Protein AF-A0AAW1MPQ8-F1 (afdb_monomer_lite)

Secondary structure (DSSP, 8-state):
--HHHHHHHHHHHHHHHHHTS-TT---S--HHHHHHHHHHHHHHHHHSPPTTTSS-HHHHHHSS----SGGGTT--HHHHTT--SHHHHHHHHHHHH-S----------------------------------------EE-TTT-PEEPTTS---TTS--HHHHHHHHHHHHHHHHHHHHHHHHHHHHHHHHHHT-HHHHHHHHHHHHT-

Structure (mmCIF, N/CA/C/O backbone):
data_AF-A0AAW1MPQ8-F1
#
_entry.id   AF-A0AAW1MPQ8-F1
#
loop_
_atom_site.group_PDB
_atom_site.id
_atom_site.type_symbol
_atom_site.label_atom_id
_atom_site.label_alt_id
_atom_site.label_comp_id
_atom_site.label_asym_id
_atom_s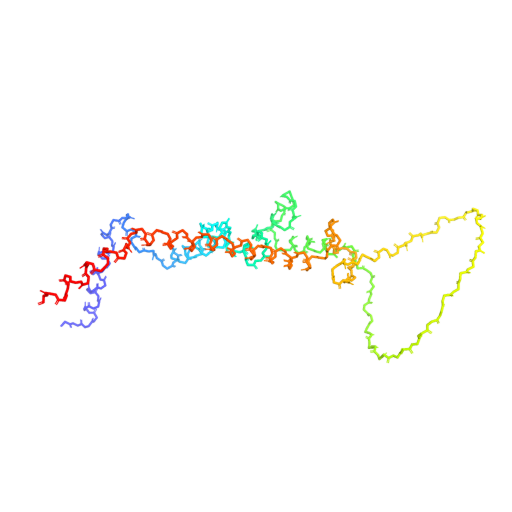ite.label_entity_id
_atom_site.label_seq_id
_atom_site.pdbx_PDB_ins_code
_atom_site.Cartn_x
_atom_site.Cartn_y
_atom_site.Cartn_z
_atom_site.occupancy
_atom_site.B_iso_or_equiv
_atom_site.auth_seq_id
_atom_site.auth_comp_id
_atom_site.auth_asym_id
_atom_site.auth_atom_id
_atom_site.pdbx_PDB_model_num
ATOM 1 N N . MET A 1 1 ? -26.132 -51.182 -10.550 1.00 62.31 1 MET A N 1
ATOM 2 C CA . MET A 1 1 ? -25.925 -49.994 -11.403 1.00 62.31 1 MET A CA 1
ATOM 3 C C . MET A 1 1 ? -24.441 -49.953 -11.699 1.00 62.31 1 MET A C 1
ATOM 5 O O . MET A 1 1 ? -23.676 -50.129 -10.758 1.00 62.31 1 MET A O 1
ATOM 9 N N . ASP A 1 2 ? -24.057 -49.862 -12.967 1.00 91.94 2 ASP A N 1
ATOM 10 C CA . ASP A 1 2 ? -22.650 -49.859 -13.376 1.00 91.94 2 ASP A CA 1
ATOM 11 C C . ASP A 1 2 ? -21.935 -48.584 -12.885 1.00 91.94 2 ASP A C 1
ATOM 13 O O . ASP A 1 2 ? -22.572 -47.540 -12.717 1.00 91.94 2 ASP A O 1
ATOM 17 N N . TYR A 1 3 ? -20.638 -48.677 -12.591 1.00 92.56 3 TYR A N 1
ATOM 18 C CA . TYR A 1 3 ? -19.861 -47.568 -12.030 1.00 92.56 3 TYR A CA 1
ATOM 19 C C . TYR A 1 3 ? -19.786 -46.392 -13.006 1.00 92.56 3 TYR A C 1
ATOM 21 O O . TYR A 1 3 ? -19.994 -45.243 -12.607 1.00 92.56 3 TYR A O 1
ATOM 29 N N . ASP A 1 4 ? -19.573 -46.682 -14.288 1.00 93.38 4 ASP A N 1
ATOM 30 C CA . ASP A 1 4 ? -19.500 -45.657 -15.326 1.00 93.38 4 ASP A CA 1
ATOM 31 C C . ASP A 1 4 ? -20.860 -44.985 -15.537 1.00 93.38 4 ASP A C 1
ATOM 33 O O . ASP A 1 4 ? -20.939 -43.762 -15.660 1.00 93.38 4 ASP A O 1
ATOM 37 N N . GLU A 1 5 ? -21.950 -45.749 -15.442 1.00 94.31 5 GLU A N 1
ATOM 38 C CA . GLU A 1 5 ? -23.314 -45.215 -15.476 1.00 94.31 5 GLU A CA 1
ATOM 39 C C . GLU A 1 5 ? -23.612 -44.305 -14.269 1.00 94.31 5 GLU A C 1
ATOM 41 O O . GLU A 1 5 ? -24.230 -43.249 -14.423 1.00 94.31 5 GLU A O 1
ATOM 46 N N . MET A 1 6 ? -23.142 -44.656 -13.065 1.00 93.31 6 MET A N 1
ATOM 47 C CA . MET A 1 6 ? -23.279 -43.795 -11.881 1.00 93.31 6 MET A CA 1
ATOM 48 C C . MET A 1 6 ? -22.474 -42.504 -12.015 1.00 93.31 6 MET A C 1
ATOM 50 O O . MET A 1 6 ? -22.980 -41.426 -11.694 1.00 93.31 6 MET A O 1
ATOM 54 N N . ARG A 1 7 ? -21.240 -42.593 -12.518 1.00 94.12 7 ARG A N 1
ATOM 55 C CA . ARG A 1 7 ? -20.375 -41.431 -12.734 1.00 94.12 7 ARG A CA 1
ATOM 56 C C . ARG A 1 7 ? -20.958 -40.500 -13.793 1.00 94.12 7 ARG A C 1
ATOM 58 O O . ARG A 1 7 ? -21.008 -39.295 -13.567 1.00 94.12 7 ARG A O 1
ATOM 65 N N . ARG A 1 8 ? -21.475 -41.056 -14.892 1.00 95.31 8 ARG A N 1
ATOM 66 C CA . ARG A 1 8 ? -22.149 -40.304 -15.956 1.00 95.31 8 ARG A CA 1
ATOM 67 C C . ARG A 1 8 ? -23.371 -39.560 -15.426 1.00 95.31 8 ARG A C 1
ATOM 69 O O . ARG A 1 8 ? -23.455 -38.348 -15.596 1.00 95.31 8 ARG A O 1
ATOM 76 N N . ARG A 1 9 ? -24.265 -40.247 -14.704 1.00 93.19 9 ARG A N 1
ATOM 77 C CA . ARG A 1 9 ? -25.456 -39.622 -14.097 1.00 93.19 9 ARG A CA 1
ATOM 78 C C . ARG A 1 9 ? -25.098 -38.532 -13.097 1.00 93.19 9 ARG A C 1
ATOM 80 O O . ARG A 1 9 ? -25.753 -37.493 -13.069 1.00 93.19 9 ARG A O 1
ATOM 87 N N . PHE A 1 10 ? -24.072 -38.757 -12.280 1.00 94.62 10 PHE A N 1
ATOM 88 C CA . PHE A 1 10 ? -23.579 -37.746 -11.351 1.00 94.62 10 PHE A CA 1
ATOM 89 C C . PHE A 1 10 ? -23.101 -36.497 -12.100 1.00 94.62 10 PHE A C 1
ATOM 91 O O . PHE A 1 10 ? -23.543 -35.394 -11.787 1.00 94.62 10 PHE A O 1
ATOM 98 N N . THR A 1 11 ? -22.257 -36.665 -13.121 1.00 94.25 11 THR A N 1
ATOM 99 C CA . THR A 1 11 ? -21.745 -35.550 -13.926 1.00 94.25 11 THR A CA 1
ATOM 100 C C . THR A 1 11 ? -22.864 -34.811 -14.658 1.00 94.25 11 THR A C 1
ATOM 102 O O . THR A 1 11 ? -22.897 -33.585 -14.614 1.00 94.25 11 THR A O 1
ATOM 105 N N . GLU A 1 12 ? -23.816 -35.525 -15.260 1.00 94.75 12 GLU A N 1
ATOM 106 C CA . GLU A 1 12 ? -24.986 -34.923 -15.916 1.00 94.75 12 GLU A CA 1
ATOM 107 C C . GLU A 1 12 ? -25.828 -34.107 -14.933 1.00 94.75 12 GLU A C 1
ATOM 109 O O . GLU A 1 12 ? -26.177 -32.964 -15.215 1.00 94.75 12 GLU A O 1
ATOM 114 N N . THR A 1 13 ? -26.089 -34.650 -13.742 1.00 93.12 13 THR A N 1
ATOM 115 C CA . THR A 1 13 ? -26.871 -33.955 -12.711 1.00 93.12 13 THR A CA 1
ATOM 116 C C . THR A 1 13 ? -26.157 -32.691 -12.227 1.00 93.12 13 THR A C 1
ATOM 118 O O . THR A 1 13 ? -26.786 -31.648 -12.067 1.00 93.12 13 THR A O 1
ATOM 121 N N . ILE A 1 14 ? -24.838 -32.756 -12.023 1.00 90.62 14 ILE A N 1
ATOM 122 C CA . ILE A 1 14 ? -24.031 -31.599 -11.618 1.00 90.62 14 ILE A CA 1
ATOM 123 C C . ILE A 1 14 ? -24.015 -30.526 -12.708 1.00 90.62 14 ILE A C 1
ATOM 125 O O . ILE A 1 14 ? -24.197 -29.353 -12.390 1.00 90.62 14 ILE A O 1
ATOM 129 N N . ASN A 1 15 ? -23.852 -30.906 -13.975 1.00 86.62 15 ASN A N 1
ATOM 130 C CA . ASN A 1 15 ? -23.835 -29.951 -15.082 1.00 86.62 15 ASN A CA 1
ATOM 131 C C . ASN A 1 15 ? -25.180 -29.235 -15.232 1.00 86.62 15 ASN A C 1
ATOM 133 O O . ASN A 1 15 ? -25.195 -28.013 -15.323 1.00 86.62 15 ASN A O 1
ATOM 137 N N . VAL A 1 16 ? -26.303 -29.953 -15.121 1.00 89.62 16 VAL A N 1
ATOM 138 C CA . VAL A 1 16 ? -27.640 -29.335 -15.121 1.00 89.62 16 VAL A CA 1
ATOM 139 C C . VAL A 1 16 ? -27.783 -28.331 -13.976 1.00 89.62 16 VAL A C 1
ATOM 141 O O . VAL A 1 16 ? -28.301 -27.236 -14.182 1.00 89.62 16 VAL A O 1
ATOM 144 N N . VAL A 1 17 ? -27.300 -28.663 -12.773 1.00 84.75 17 VAL A N 1
ATOM 145 C CA . VAL A 1 17 ? -27.319 -27.744 -11.620 1.00 84.75 17 VAL A CA 1
ATOM 146 C C . VAL A 1 17 ? -26.444 -26.512 -11.860 1.00 84.75 17 VAL A C 1
ATOM 148 O O . VAL A 1 17 ? -26.814 -25.430 -11.414 1.00 84.75 17 VAL A O 1
ATOM 151 N N . ILE A 1 18 ? -25.301 -26.653 -12.537 1.00 79.94 18 ILE A N 1
ATOM 152 C CA . ILE A 1 18 ? -24.417 -25.534 -12.894 1.00 79.94 18 ILE A CA 1
ATOM 153 C C . ILE A 1 18 ? -25.087 -24.635 -13.942 1.00 79.94 18 ILE A C 1
ATOM 155 O O . ILE A 1 18 ? -25.114 -23.423 -13.752 1.00 79.94 18 ILE A O 1
ATOM 159 N N . GLU A 1 19 ? -25.673 -25.213 -14.990 1.00 79.12 19 GLU A N 1
ATOM 160 C CA . GLU A 1 19 ? -26.344 -24.491 -16.083 1.00 79.12 19 GLU A CA 1
ATOM 161 C C . GLU A 1 19 ? -27.631 -23.785 -15.639 1.00 79.12 19 GLU A C 1
ATOM 163 O O . GLU A 1 19 ? -27.985 -22.740 -16.174 1.00 79.12 19 GLU A O 1
ATOM 168 N N . THR A 1 20 ? -28.331 -24.325 -14.637 1.00 81.00 20 THR A N 1
ATOM 169 C CA . THR A 1 20 ? -29.526 -23.686 -14.058 1.00 81.00 20 THR A CA 1
ATOM 170 C C . THR A 1 20 ? -29.207 -22.627 -13.002 1.00 81.00 20 THR A C 1
ATOM 172 O O . THR A 1 20 ? -30.127 -21.973 -12.496 1.00 81.00 20 THR A O 1
ATOM 175 N N . LYS A 1 21 ? -27.932 -22.412 -12.646 1.00 76.12 21 LYS A N 1
ATOM 176 C CA . LYS A 1 21 ? -27.576 -21.299 -11.759 1.00 76.12 21 LYS A CA 1
ATOM 177 C C . LYS A 1 21 ? -27.742 -19.976 -12.493 1.00 76.12 21 LYS A C 1
ATOM 179 O O . LYS A 1 21 ? -27.304 -19.816 -13.621 1.00 76.12 21 LYS A O 1
ATOM 184 N N . ARG A 1 22 ? -28.340 -19.005 -11.800 1.00 69.19 22 ARG A N 1
ATOM 185 C C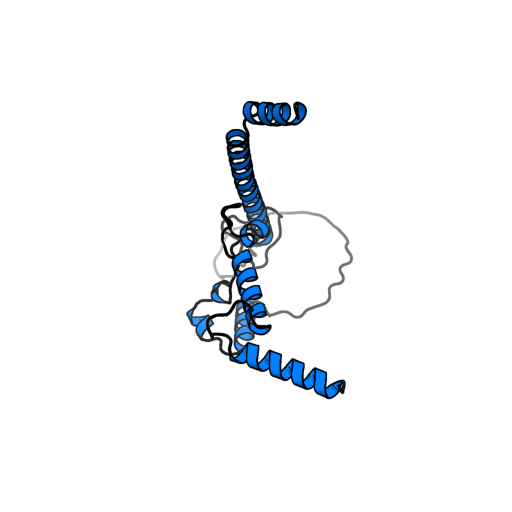A . ARG A 1 22 ? -28.406 -17.622 -12.271 1.00 69.19 22 ARG A CA 1
ATOM 186 C C . ARG A 1 22 ? -27.000 -17.042 -12.436 1.00 69.19 22 ARG A C 1
ATOM 188 O O . ARG A 1 22 ? -26.146 -17.255 -11.574 1.00 69.19 22 ARG A O 1
ATOM 195 N N . ASP A 1 23 ? -26.813 -16.242 -13.477 1.00 67.00 23 ASP A N 1
ATOM 196 C CA . ASP A 1 23 ? -25.549 -15.580 -13.835 1.00 67.00 23 ASP A CA 1
ATOM 197 C C . ASP A 1 23 ? -25.020 -14.629 -12.737 1.00 67.00 23 ASP A C 1
ATOM 199 O O . ASP A 1 23 ? -23.840 -14.267 -12.702 1.00 67.00 23 ASP A O 1
ATOM 203 N N . ASP A 1 24 ? -25.900 -14.209 -11.824 1.00 68.12 24 ASP A N 1
ATOM 204 C CA . ASP A 1 24 ? -25.598 -13.370 -10.664 1.00 68.12 24 ASP A CA 1
ATOM 205 C C . ASP A 1 24 ? -25.194 -14.172 -9.412 1.00 68.12 24 ASP A C 1
ATOM 207 O O . ASP A 1 24 ? -24.711 -13.591 -8.438 1.00 68.12 24 ASP A O 1
ATOM 211 N N . ASN A 1 25 ? -25.289 -15.506 -9.440 1.00 66.69 25 ASN A N 1
ATOM 212 C CA . ASN A 1 25 ? -24.847 -16.388 -8.362 1.00 66.69 25 ASN A CA 1
ATOM 213 C C . ASN A 1 25 ? -23.331 -16.645 -8.444 1.00 66.69 25 ASN A C 1
ATOM 215 O O . ASN A 1 25 ? -22.858 -17.779 -8.536 1.00 66.69 25 ASN A O 1
ATOM 219 N N . LYS A 1 26 ? -22.556 -15.556 -8.396 1.00 61.53 26 LYS A N 1
ATOM 220 C CA . LYS A 1 26 ? -21.084 -15.519 -8.433 1.00 61.53 26 LYS A CA 1
ATOM 221 C C . LYS A 1 26 ? -20.444 -15.876 -7.088 1.00 61.53 26 LYS A C 1
ATOM 223 O O . LYS A 1 26 ? -19.396 -15.339 -6.737 1.00 61.53 26 LYS A O 1
ATOM 228 N N . SER A 1 27 ? -21.068 -16.748 -6.290 1.00 62.75 27 SER A N 1
ATOM 229 C CA . SER A 1 27 ? -20.542 -17.080 -4.956 1.00 62.75 27 SER A CA 1
ATOM 230 C C . SER A 1 27 ? -19.186 -17.792 -5.011 1.00 62.75 27 SER A C 1
ATOM 232 O O . SER A 1 27 ? -18.512 -17.897 -3.990 1.00 62.75 27 SER A O 1
ATOM 234 N N . PHE A 1 28 ? -18.781 -18.275 -6.188 1.00 67.12 28 PHE A N 1
ATOM 235 C CA . PHE A 1 28 ? -17.492 -18.905 -6.421 1.00 67.12 28 PHE A CA 1
ATOM 236 C C . PHE A 1 28 ? -16.810 -18.249 -7.620 1.00 67.12 28 PHE A C 1
ATOM 238 O O . PHE A 1 28 ? -17.351 -18.242 -8.722 1.00 67.12 28 PHE A O 1
ATOM 245 N N . LEU A 1 29 ? -15.622 -17.699 -7.376 1.00 79.31 29 LEU A N 1
ATOM 246 C CA . LEU A 1 29 ? -14.702 -17.270 -8.423 1.00 79.31 29 LEU A CA 1
ATOM 247 C C . LEU A 1 29 ? -14.127 -18.524 -9.088 1.00 79.31 29 LEU A C 1
ATOM 249 O O . LEU A 1 29 ? -13.756 -19.473 -8.389 1.00 79.31 29 LEU A O 1
ATOM 253 N N . ASN A 1 30 ? -14.017 -18.537 -10.415 1.00 83.12 30 ASN A N 1
ATOM 254 C CA . ASN A 1 30 ? -13.222 -19.573 -11.076 1.00 83.12 30 ASN A CA 1
ATOM 255 C C . ASN A 1 30 ? -11.724 -19.400 -10.741 1.00 83.12 30 ASN A C 1
ATOM 257 O O . ASN A 1 30 ? -11.315 -18.391 -10.168 1.00 83.12 30 ASN A O 1
ATOM 261 N N . ALA A 1 31 ? -10.883 -20.380 -11.084 1.00 84.81 31 ALA A N 1
ATOM 262 C CA . ALA A 1 31 ? -9.464 -20.355 -10.711 1.00 84.81 31 ALA A CA 1
ATOM 263 C C . ALA A 1 31 ? -8.717 -19.101 -11.213 1.00 84.81 31 ALA A C 1
ATOM 265 O O . ALA A 1 31 ? -7.901 -18.538 -10.483 1.00 84.81 31 ALA A O 1
ATOM 266 N N . ASN A 1 32 ? -9.030 -18.639 -12.426 1.00 88.06 32 ASN A N 1
ATOM 267 C CA . ASN A 1 32 ? -8.421 -17.449 -13.015 1.00 88.06 32 ASN A CA 1
ATOM 268 C C . ASN A 1 32 ? -8.909 -16.167 -12.325 1.00 88.06 32 ASN A C 1
ATOM 270 O O . ASN A 1 32 ? -8.113 -15.327 -11.916 1.00 88.06 32 ASN A O 1
ATOM 274 N N . GLU A 1 33 ? -10.220 -16.044 -12.119 1.00 88.12 33 GLU A N 1
ATOM 275 C CA . GLU A 1 33 ? -10.817 -14.923 -11.389 1.00 88.12 33 GLU A CA 1
ATOM 276 C C . GLU A 1 33 ? -10.295 -14.841 -9.957 1.00 88.12 33 GLU A C 1
ATOM 278 O O . GLU A 1 33 ? -9.967 -13.758 -9.480 1.00 88.12 33 GLU A O 1
ATOM 283 N N . TYR A 1 34 ? -10.173 -15.979 -9.275 1.00 88.12 34 TYR A N 1
ATOM 284 C CA . TYR A 1 34 ? -9.595 -16.050 -7.942 1.00 88.12 34 TYR A CA 1
ATOM 285 C C . TYR A 1 34 ? -8.139 -15.578 -7.948 1.00 88.12 34 TYR A C 1
ATOM 287 O O . TYR A 1 34 ? -7.761 -14.764 -7.107 1.00 88.12 34 TYR A O 1
ATOM 295 N N . GLY A 1 35 ? -7.342 -16.023 -8.926 1.00 92.94 35 GLY A N 1
ATOM 296 C CA . GLY A 1 35 ? -5.975 -15.546 -9.133 1.00 92.94 35 GLY A CA 1
ATOM 297 C C . GLY A 1 35 ? -5.905 -14.023 -9.262 1.00 92.94 35 GLY A C 1
ATOM 298 O O . GLY A 1 35 ? -5.156 -13.379 -8.523 1.00 92.94 35 GLY A O 1
ATOM 299 N N . ASN A 1 36 ? -6.757 -13.445 -10.109 1.00 93.38 36 ASN A N 1
ATOM 300 C CA . ASN A 1 36 ? -6.840 -11.998 -10.314 1.00 93.38 36 ASN A CA 1
ATOM 301 C C . ASN A 1 36 ? -7.237 -11.259 -9.030 1.00 93.38 36 ASN A C 1
ATOM 303 O O . ASN A 1 36 ? -6.571 -10.305 -8.636 1.00 93.38 36 ASN A O 1
ATOM 307 N N . ARG A 1 37 ? -8.253 -11.740 -8.302 1.00 92.19 37 ARG A N 1
ATOM 308 C CA . ARG A 1 37 ? -8.661 -11.133 -7.022 1.00 92.19 37 ARG A CA 1
ATOM 309 C C . ARG A 1 37 ? -7.566 -11.194 -5.968 1.00 92.19 37 ARG A C 1
ATOM 311 O O . ARG A 1 37 ? -7.397 -10.250 -5.201 1.00 92.19 37 ARG A O 1
ATOM 318 N N . ILE A 1 38 ? -6.801 -12.281 -5.914 1.00 93.56 38 ILE A N 1
ATOM 319 C CA . ILE A 1 38 ? -5.662 -12.382 -5.001 1.00 93.56 38 ILE A CA 1
ATOM 320 C C . ILE A 1 38 ? -4.559 -11.388 -5.381 1.00 93.56 38 ILE A C 1
ATOM 322 O O . ILE A 1 38 ? -3.960 -10.802 -4.477 1.00 93.56 38 ILE A O 1
ATOM 326 N N . ALA A 1 39 ? -4.298 -11.172 -6.672 1.00 92.31 39 ALA A N 1
ATOM 327 C CA . ALA A 1 39 ? -3.354 -10.153 -7.131 1.00 92.31 39 ALA A CA 1
ATOM 328 C C . ALA A 1 39 ? -3.811 -8.742 -6.721 1.00 92.31 39 ALA A C 1
ATOM 330 O O . ALA A 1 39 ? -3.064 -8.047 -6.033 1.00 92.31 39 ALA A O 1
ATOM 331 N N . GLU A 1 40 ? -5.070 -8.386 -6.998 1.00 92.19 40 GLU A N 1
ATOM 332 C CA . GLU A 1 40 ? -5.678 -7.109 -6.586 1.00 92.19 40 GLU A CA 1
ATOM 333 C C . GLU A 1 40 ? -5.556 -6.881 -5.069 1.00 92.19 40 GLU A C 1
ATOM 335 O O . GLU A 1 40 ? -5.173 -5.805 -4.612 1.00 92.19 40 GLU A O 1
ATOM 340 N N . VAL A 1 41 ? -5.836 -7.908 -4.256 1.00 92.12 41 VAL A N 1
ATOM 341 C CA . VAL A 1 41 ? -5.730 -7.817 -2.791 1.00 92.12 41 VAL A CA 1
ATOM 342 C C . VAL A 1 41 ? -4.283 -7.628 -2.338 1.00 92.12 41 VAL A C 1
ATOM 344 O O . VAL A 1 41 ? -4.035 -6.883 -1.387 1.00 92.12 41 VAL A O 1
ATOM 347 N N . LYS A 1 42 ? -3.320 -8.306 -2.970 1.00 90.00 42 LYS A N 1
ATOM 348 C CA . LYS A 1 42 ? -1.895 -8.139 -2.653 1.00 90.00 42 LYS A CA 1
ATOM 349 C C . LYS A 1 42 ? -1.441 -6.717 -2.955 1.00 90.00 42 LYS A C 1
ATOM 351 O O . LYS A 1 42 ? -0.826 -6.101 -2.089 1.00 90.00 42 LYS A O 1
ATOM 356 N N . GLU A 1 43 ? -1.793 -6.189 -4.121 1.00 88.62 43 GLU A N 1
ATOM 357 C CA . GLU A 1 43 ? -1.498 -4.805 -4.489 1.00 88.62 43 GLU A CA 1
ATOM 358 C C . GLU A 1 43 ? -2.147 -3.833 -3.507 1.00 88.62 43 GLU A C 1
ATOM 360 O O . GLU A 1 43 ? -1.454 -3.044 -2.870 1.00 88.62 43 GLU A O 1
ATOM 365 N N . ALA A 1 44 ? -3.451 -3.956 -3.257 1.00 87.38 44 ALA A N 1
ATOM 366 C CA . ALA A 1 44 ? -4.160 -3.104 -2.309 1.00 87.38 44 ALA A CA 1
ATOM 367 C C . ALA A 1 44 ? -3.513 -3.113 -0.912 1.00 87.38 44 ALA A C 1
ATOM 369 O O . ALA A 1 44 ? -3.382 -2.064 -0.285 1.00 87.38 44 ALA A O 1
ATOM 370 N N . LYS A 1 45 ? -3.044 -4.272 -0.432 1.00 86.81 45 LYS A N 1
ATOM 371 C CA . LYS A 1 45 ? -2.326 -4.381 0.849 1.00 86.81 45 LYS A CA 1
ATOM 372 C C . LYS A 1 45 ? -0.976 -3.674 0.860 1.00 86.81 45 LYS A C 1
ATOM 374 O O . LYS A 1 45 ? -0.535 -3.267 1.927 1.00 86.81 45 LYS A O 1
ATOM 379 N N . ILE A 1 46 ? -0.308 -3.559 -0.280 1.00 85.62 46 ILE A N 1
ATOM 380 C CA . ILE A 1 46 ? 0.973 -2.859 -0.406 1.00 85.62 46 ILE A CA 1
ATOM 381 C C . ILE A 1 46 ? 0.739 -1.349 -0.503 1.00 85.62 46 ILE A C 1
ATOM 383 O O . ILE A 1 46 ? 1.498 -0.591 0.094 1.00 85.62 46 ILE A O 1
ATOM 387 N N . LEU A 1 47 ? -0.303 -0.930 -1.228 1.00 84.81 47 LEU A N 1
ATOM 388 C CA . LEU A 1 47 ? -0.548 0.461 -1.615 1.00 84.81 47 LEU A CA 1
ATOM 389 C C . LEU A 1 47 ? -1.377 1.253 -0.600 1.00 84.81 47 LEU A C 1
ATOM 391 O O . LEU A 1 47 ? -1.113 2.432 -0.363 1.00 84.81 47 LEU A O 1
ATOM 395 N N . LEU A 1 48 ? -2.417 0.642 -0.034 1.00 86.31 48 LEU A N 1
ATOM 396 C CA . LEU A 1 48 ? -3.425 1.380 0.719 1.00 86.31 48 LEU A CA 1
ATOM 397 C C . LEU A 1 48 ? -2.956 1.710 2.130 1.00 86.31 48 LEU A C 1
ATOM 399 O O . LEU A 1 48 ? -2.351 0.896 2.831 1.00 86.31 48 LEU A O 1
ATOM 403 N N . SER A 1 49 ? -3.318 2.915 2.570 1.00 84.69 49 SER A N 1
ATOM 404 C CA . SER A 1 49 ? -3.119 3.324 3.951 1.00 84.69 49 SER A CA 1
ATOM 405 C C . SER A 1 49 ? -3.938 2.442 4.886 1.00 84.69 49 SER A C 1
ATOM 407 O O . SER A 1 49 ? -5.151 2.289 4.727 1.00 84.69 49 SER A O 1
ATOM 409 N N . THR A 1 50 ? -3.274 1.860 5.882 1.00 84.62 50 THR A N 1
ATOM 410 C CA . THR A 1 50 ? -3.971 1.105 6.921 1.00 84.62 50 THR A CA 1
ATOM 411 C C . THR A 1 50 ? -4.457 2.080 7.993 1.00 84.62 50 THR A C 1
ATOM 413 O O . THR A 1 50 ? -3.650 2.871 8.491 1.00 84.62 50 THR A O 1
ATOM 416 N N . PRO A 1 51 ? -5.736 2.021 8.422 1.00 79.25 51 PRO A N 1
ATOM 417 C CA . PRO A 1 51 ? -6.246 2.891 9.486 1.00 79.25 51 PRO A CA 1
ATOM 418 C C . PRO A 1 51 ? -5.362 2.837 10.736 1.00 79.25 51 PRO A C 1
ATOM 420 O O . PRO A 1 51 ? -5.139 3.857 11.377 1.00 79.25 51 PRO A O 1
ATOM 423 N N . GLY A 1 52 ? -4.823 1.638 11.011 1.00 78.19 52 GLY A N 1
ATOM 424 C CA . GLY A 1 52 ? -3.748 1.276 11.942 1.00 78.19 52 GLY A CA 1
ATOM 425 C C . GLY A 1 52 ? -2.587 2.259 12.043 1.00 78.19 52 GLY A C 1
ATOM 426 O O . GLY A 1 52 ? -2.309 2.874 13.073 1.00 78.19 52 GLY A O 1
ATOM 427 N N . ILE A 1 53 ? -1.872 2.333 10.931 1.00 82.69 53 ILE A N 1
ATOM 428 C CA . ILE A 1 53 ? -0.523 2.882 10.849 1.00 82.69 53 ILE A CA 1
ATOM 429 C C . ILE A 1 53 ? -0.561 4.288 10.224 1.00 82.69 53 ILE A C 1
ATOM 431 O O . ILE A 1 53 ? 0.397 5.055 10.330 1.00 82.69 53 ILE A O 1
ATOM 435 N N . GLY A 1 54 ? -1.678 4.658 9.587 1.00 82.94 54 GLY A N 1
ATOM 436 C CA . GLY A 1 54 ? -1.863 5.938 8.903 1.00 82.94 54 GLY A CA 1
ATOM 437 C C . GLY A 1 54 ? -1.095 6.050 7.585 1.00 82.94 54 GLY A C 1
ATOM 438 O O . GLY A 1 54 ? -1.095 7.116 6.979 1.00 82.94 54 GLY A O 1
ATOM 439 N N . ARG A 1 55 ? -0.452 4.964 7.142 1.00 87.88 55 ARG A N 1
ATOM 440 C CA . ARG A 1 55 ? 0.253 4.851 5.861 1.00 87.88 55 ARG A CA 1
ATOM 441 C C . ARG A 1 55 ? 0.205 3.429 5.323 1.00 87.88 55 ARG A C 1
ATOM 443 O O . ARG A 1 55 ? -0.326 2.525 5.985 1.00 87.88 55 ARG A O 1
ATOM 450 N N . SER A 1 56 ? 0.751 3.248 4.126 1.00 90.31 56 SER A N 1
ATOM 451 C CA . SER A 1 56 ? 0.832 1.931 3.505 1.00 90.31 56 SER A CA 1
ATOM 452 C C . SER A 1 56 ? 1.862 1.037 4.216 1.00 90.31 56 SER A C 1
ATOM 454 O O . SER A 1 56 ? 2.874 1.540 4.715 1.00 90.31 56 SER A O 1
ATOM 456 N N . PRO A 1 57 ? 1.650 -0.289 4.286 1.00 89.44 57 PRO A N 1
ATOM 457 C CA . PRO A 1 57 ? 2.648 -1.201 4.840 1.00 89.44 57 PRO A CA 1
ATOM 458 C C . PRO A 1 57 ? 3.998 -1.102 4.124 1.00 89.44 57 PRO A C 1
ATOM 460 O O . PRO A 1 57 ? 5.036 -1.189 4.774 1.00 89.44 57 PRO A O 1
ATOM 463 N N . TYR A 1 58 ? 3.994 -0.864 2.808 1.00 90.25 58 TYR A N 1
ATOM 464 C CA . TYR A 1 58 ? 5.214 -0.637 2.038 1.00 90.25 58 TYR A CA 1
ATOM 465 C C . TYR A 1 58 ? 5.984 0.583 2.555 1.00 90.25 58 TYR A C 1
ATOM 467 O O . TYR A 1 58 ? 7.152 0.476 2.918 1.00 90.25 58 TYR A O 1
ATOM 475 N N . GLU A 1 59 ? 5.309 1.723 2.673 1.00 89.88 59 GLU A N 1
ATOM 476 C CA . GLU A 1 59 ? 5.908 2.973 3.150 1.00 89.88 59 GLU A CA 1
ATOM 477 C C . GLU A 1 59 ? 6.433 2.847 4.584 1.00 89.88 59 GLU A C 1
ATOM 479 O O . GLU A 1 59 ? 7.535 3.295 4.885 1.00 89.88 59 GLU A O 1
ATOM 484 N N . ALA A 1 60 ? 5.714 2.133 5.452 1.00 87.56 60 ALA A N 1
ATOM 485 C CA . ALA A 1 60 ? 6.171 1.850 6.810 1.00 87.56 60 ALA A CA 1
ATOM 486 C C . ALA A 1 60 ? 7.442 0.974 6.861 1.00 87.56 60 ALA A C 1
ATOM 488 O O . ALA A 1 60 ? 8.256 1.115 7.778 1.00 87.56 60 ALA A O 1
ATOM 489 N N . MET A 1 61 ? 7.617 0.049 5.911 1.00 88.31 61 MET A N 1
ATOM 490 C CA . MET A 1 61 ? 8.763 -0.868 5.874 1.00 88.31 61 MET A CA 1
ATOM 491 C C . MET A 1 61 ? 9.991 -0.265 5.195 1.00 88.31 61 MET A C 1
ATOM 493 O O . MET A 1 61 ? 11.107 -0.474 5.683 1.00 88.31 61 MET A O 1
ATOM 497 N N . PHE A 1 62 ? 9.770 0.450 4.090 1.00 87.62 62 PHE A N 1
ATOM 498 C CA . PHE A 1 62 ? 10.804 0.912 3.165 1.00 87.62 62 PHE A CA 1
ATOM 499 C C . PHE A 1 62 ? 11.057 2.422 3.225 1.00 87.62 62 PHE A C 1
ATOM 501 O O . PHE A 1 62 ? 12.012 2.892 2.614 1.00 87.62 62 PHE A O 1
ATOM 508 N N . GLY A 1 63 ? 10.256 3.182 3.980 1.00 85.06 63 GLY A N 1
ATOM 509 C CA . GLY A 1 63 ? 10.451 4.621 4.175 1.00 85.06 63 GLY A CA 1
ATOM 510 C C . GLY A 1 63 ? 10.106 5.478 2.957 1.00 85.06 63 GLY A C 1
ATOM 511 O O . GLY A 1 63 ? 10.314 6.684 2.979 1.00 85.06 63 GLY A O 1
ATOM 512 N N . CYS A 1 64 ? 9.598 4.880 1.883 1.00 85.31 64 CYS A N 1
ATOM 513 C CA . CYS A 1 64 ? 9.226 5.577 0.663 1.00 85.31 64 CYS A CA 1
ATOM 514 C C . CYS A 1 64 ? 7.919 5.022 0.106 1.00 85.31 64 CYS A C 1
ATOM 516 O O . CYS A 1 64 ? 7.509 3.900 0.414 1.00 85.31 64 CYS A O 1
ATOM 518 N N . ARG A 1 65 ? 7.258 5.811 -0.739 1.00 84.25 65 ARG A N 1
ATOM 519 C CA . ARG A 1 65 ? 6.099 5.324 -1.481 1.00 84.25 65 ARG A CA 1
ATOM 520 C C . ARG A 1 65 ? 6.541 4.274 -2.489 1.00 84.25 65 ARG A C 1
ATOM 522 O O . ARG A 1 65 ? 7.611 4.369 -3.086 1.00 84.25 65 ARG A O 1
ATOM 529 N N . VAL A 1 66 ? 5.681 3.285 -2.671 1.00 85.06 66 VAL A N 1
ATOM 530 C CA . VAL A 1 66 ? 5.838 2.267 -3.705 1.00 85.06 66 VAL A CA 1
ATOM 531 C C . VAL A 1 66 ? 5.964 2.913 -5.084 1.00 85.06 66 VAL A C 1
ATOM 533 O O . VAL A 1 66 ? 5.219 3.826 -5.444 1.00 85.06 66 VAL A O 1
ATOM 536 N N . LYS A 1 67 ? 6.942 2.432 -5.843 1.00 83.62 67 LYS A N 1
ATOM 537 C CA . LYS A 1 67 ? 7.185 2.827 -7.223 1.00 83.62 67 LYS A CA 1
ATOM 538 C C . LYS A 1 67 ? 6.402 1.882 -8.135 1.00 83.62 67 LYS A C 1
ATOM 540 O O . LYS A 1 67 ? 6.661 0.681 -8.123 1.00 83.62 67 LYS A O 1
A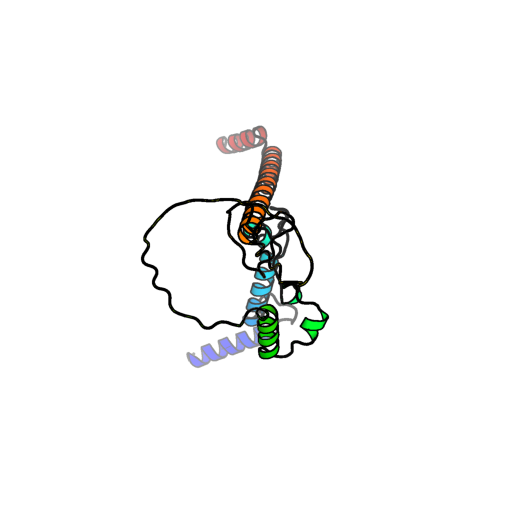TOM 545 N N . ILE A 1 68 ? 5.402 2.404 -8.846 1.00 78.62 68 ILE A N 1
ATOM 546 C CA . ILE A 1 68 ? 4.564 1.640 -9.778 1.00 78.62 68 ILE A CA 1
ATOM 547 C C . ILE A 1 68 ? 4.902 2.072 -11.203 1.00 78.62 68 ILE A C 1
ATOM 549 O O . ILE A 1 68 ? 4.701 3.232 -11.567 1.00 78.62 68 ILE A O 1
ATOM 553 N N . GLY A 1 69 ? 5.407 1.130 -12.001 1.00 76.88 69 GLY A N 1
ATOM 554 C CA . GLY A 1 69 ? 5.751 1.353 -13.405 1.00 76.88 69 GLY A CA 1
ATOM 555 C C . GLY A 1 69 ? 6.847 2.404 -13.628 1.00 76.88 69 GLY A C 1
ATOM 556 O O . GLY A 1 69 ? 7.435 2.946 -12.690 1.00 76.88 69 GLY A O 1
ATOM 557 N N . LEU A 1 70 ? 7.109 2.718 -14.894 1.00 74.75 70 LEU A N 1
ATOM 558 C CA . LEU A 1 70 ? 8.198 3.616 -15.301 1.00 74.75 70 LEU A CA 1
ATOM 559 C C . LEU A 1 70 ? 7.972 5.080 -14.890 1.00 74.75 70 LEU A C 1
ATOM 561 O O . LEU A 1 70 ? 8.929 5.793 -14.603 1.00 74.75 70 LEU A O 1
ATOM 565 N N . ALA A 1 71 ? 6.714 5.507 -14.732 1.00 69.50 71 ALA A N 1
ATOM 566 C CA . ALA A 1 71 ? 6.376 6.861 -14.272 1.00 69.50 71 ALA A CA 1
ATOM 567 C C . ALA A 1 71 ? 6.911 7.165 -12.864 1.00 69.50 71 ALA A C 1
ATOM 569 O O . ALA A 1 71 ? 7.135 8.316 -12.497 1.00 69.50 71 ALA A O 1
ATOM 570 N N . SER A 1 72 ? 7.153 6.124 -12.070 1.00 70.06 72 SER A N 1
ATOM 571 C CA . SER A 1 72 ? 7.730 6.243 -10.732 1.00 70.06 72 SER A CA 1
ATOM 572 C C . SER A 1 72 ? 9.267 6.196 -10.698 1.00 70.06 72 SER A C 1
ATOM 574 O O . SER A 1 72 ? 9.868 6.376 -9.633 1.00 70.06 72 SER A O 1
ATOM 576 N N . ALA A 1 73 ? 9.908 5.971 -11.849 1.00 67.38 73 ALA A N 1
ATOM 577 C CA . ALA A 1 73 ? 11.356 5.857 -12.014 1.00 67.38 73 ALA A CA 1
ATOM 578 C C . ALA A 1 73 ? 12.034 7.173 -12.449 1.00 67.38 73 ALA A C 1
ATOM 580 O O . ALA A 1 73 ? 13.198 7.150 -12.823 1.00 67.38 73 ALA A O 1
ATOM 581 N N . CYS A 1 74 ? 11.346 8.317 -12.332 1.00 64.81 74 CYS A N 1
ATOM 582 C CA . CYS A 1 74 ? 11.848 9.631 -12.763 1.00 64.81 74 CYS A CA 1
ATOM 583 C C . CYS A 1 74 ? 12.036 9.757 -14.289 1.00 64.81 74 CYS A C 1
ATOM 585 O O . CYS A 1 74 ? 12.787 10.613 -14.742 1.00 64.81 74 CYS A O 1
ATOM 587 N N . VAL A 1 75 ? 11.326 8.932 -15.067 1.00 74.06 75 VAL A N 1
ATOM 588 C CA . VAL A 1 75 ? 11.271 9.031 -16.531 1.00 74.06 75 VAL A CA 1
ATOM 589 C C . VAL A 1 75 ? 10.146 10.005 -16.923 1.00 74.06 75 VAL A C 1
ATOM 591 O O . VAL A 1 75 ? 9.016 9.843 -16.440 1.00 74.06 75 VAL A O 1
ATOM 594 N N . PRO A 1 76 ? 10.404 11.024 -17.762 1.00 76.81 76 PRO A N 1
ATOM 595 C CA . PRO A 1 76 ? 9.373 11.914 -18.292 1.00 76.81 76 PRO A CA 1
ATOM 596 C C . PRO A 1 76 ? 8.251 11.141 -18.996 1.00 76.81 76 PRO A C 1
ATOM 598 O O . PRO A 1 76 ? 8.503 10.202 -19.745 1.00 76.81 76 PRO A O 1
ATOM 601 N N . HIS A 1 77 ? 6.993 11.558 -18.811 1.00 76.00 77 HIS A N 1
ATOM 602 C CA . HIS A 1 77 ? 5.842 10.861 -19.411 1.00 76.00 77 HIS A CA 1
ATOM 603 C C . HIS A 1 77 ? 5.930 10.792 -20.946 1.00 76.00 77 HIS A C 1
ATOM 605 O O . HIS A 1 77 ? 5.502 9.806 -21.544 1.00 76.00 77 HIS A O 1
ATOM 611 N N . ASP A 1 78 ? 6.531 11.806 -21.571 1.00 79.81 78 ASP A N 1
ATOM 612 C CA . ASP A 1 78 ? 6.732 11.869 -23.019 1.00 79.81 78 ASP A CA 1
ATOM 613 C C . ASP A 1 78 ? 7.745 10.840 -23.534 1.00 79.81 78 ASP A C 1
ATOM 615 O O . ASP A 1 78 ? 7.642 10.419 -24.685 1.00 79.81 78 ASP A O 1
ATOM 619 N N . GLU A 1 79 ? 8.701 10.424 -22.700 1.00 79.50 79 GLU A N 1
ATOM 620 C CA . GLU A 1 79 ? 9.657 9.357 -23.012 1.00 79.50 79 GLU A CA 1
ATOM 621 C C . GLU A 1 79 ? 9.027 7.986 -22.778 1.00 79.50 79 GLU A C 1
ATOM 623 O O . GLU A 1 79 ? 9.146 7.114 -23.631 1.00 79.50 79 GLU A O 1
ATOM 628 N N . ILE A 1 80 ? 8.248 7.820 -21.700 1.00 84.19 80 ILE A N 1
ATOM 629 C CA . ILE A 1 80 ? 7.527 6.565 -21.416 1.00 84.19 80 ILE A CA 1
ATOM 630 C C . ILE A 1 80 ? 6.605 6.186 -22.578 1.00 84.19 80 ILE A C 1
ATOM 632 O O . ILE A 1 80 ? 6.549 5.024 -22.966 1.00 84.19 80 ILE A O 1
ATOM 636 N N . ASN A 1 81 ? 5.907 7.164 -23.157 1.00 84.44 81 ASN A N 1
ATOM 637 C CA . ASN A 1 81 ? 4.985 6.932 -24.271 1.00 84.44 81 ASN A CA 1
ATOM 638 C C . ASN A 1 81 ? 5.686 6.509 -25.576 1.00 84.44 81 ASN A C 1
ATOM 640 O O . ASN A 1 81 ? 5.010 6.057 -26.499 1.00 84.44 81 ASN A O 1
ATOM 644 N N . ARG A 1 82 ? 7.011 6.679 -25.679 1.00 86.25 82 ARG A N 1
ATOM 645 C CA . ARG A 1 82 ? 7.813 6.251 -26.838 1.00 86.25 82 ARG A CA 1
ATOM 646 C C . ARG A 1 82 ? 8.335 4.825 -26.698 1.00 86.25 82 ARG A C 1
ATOM 648 O O . ARG A 1 82 ? 8.764 4.264 -27.698 1.00 86.25 82 ARG A O 1
ATOM 655 N N . LEU A 1 83 ? 8.293 4.257 -25.493 1.00 87.94 83 LEU A N 1
ATOM 656 C CA . LEU A 1 83 ? 8.749 2.898 -25.225 1.00 87.94 83 LEU A CA 1
ATOM 657 C C . LEU A 1 83 ? 7.702 1.909 -25.738 1.00 87.94 83 LEU A C 1
ATOM 659 O O . LEU A 1 83 ? 6.571 1.878 -25.247 1.00 87.94 83 LEU A O 1
ATOM 663 N N . VAL A 1 84 ? 8.076 1.106 -26.731 1.00 89.75 84 VAL A N 1
ATOM 664 C CA . VAL A 1 84 ? 7.194 0.096 -27.331 1.00 89.75 84 VAL A CA 1
ATOM 665 C C . VAL A 1 84 ? 7.734 -1.311 -27.082 1.00 89.75 84 VAL A C 1
ATOM 667 O O . VAL A 1 84 ? 6.951 -2.245 -26.904 1.00 89.75 84 VAL A O 1
ATOM 670 N N . THR A 1 85 ? 9.056 -1.464 -27.040 1.00 91.25 85 THR A N 1
ATOM 671 C CA . THR A 1 85 ? 9.765 -2.745 -26.942 1.00 91.25 85 THR A CA 1
ATOM 672 C C . THR A 1 85 ? 10.688 -2.803 -25.722 1.00 91.25 85 THR A C 1
ATOM 674 O O . THR A 1 85 ? 10.981 -1.781 -25.099 1.00 91.25 85 THR A O 1
ATOM 677 N N . GLU A 1 86 ? 11.125 -4.008 -25.341 1.00 88.44 86 GLU A N 1
ATOM 678 C CA . GLU A 1 86 ? 12.082 -4.191 -24.237 1.00 88.44 86 GLU A CA 1
ATOM 679 C C . GLU A 1 86 ? 13.445 -3.569 -24.585 1.00 88.44 86 GLU A C 1
ATOM 681 O O . GLU A 1 86 ? 14.103 -2.984 -23.725 1.00 88.44 86 GLU A O 1
ATOM 686 N N . GL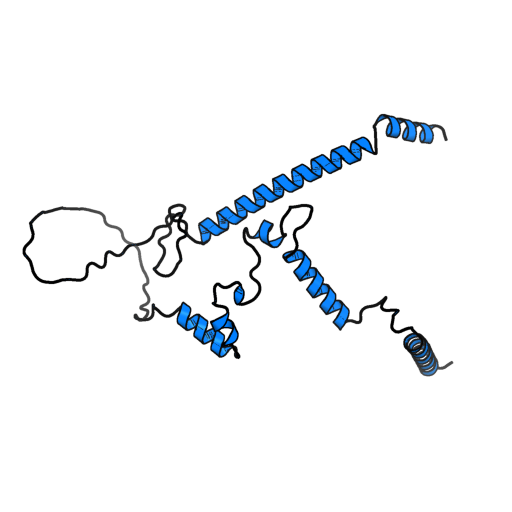U A 1 87 ? 13.817 -3.595 -25.864 1.00 91.31 87 GLU A N 1
ATOM 687 C CA . GLU A 1 87 ? 15.029 -2.981 -26.400 1.00 91.31 87 GLU A CA 1
ATOM 688 C C . GLU A 1 87 ? 15.038 -1.450 -26.229 1.00 91.31 87 GLU A C 1
ATOM 690 O O . GLU A 1 87 ? 16.085 -0.880 -25.915 1.00 91.31 87 GLU A O 1
ATOM 695 N N . ASP A 1 88 ? 13.884 -0.779 -26.356 1.00 89.12 88 ASP A N 1
ATOM 696 C CA . ASP A 1 88 ? 13.768 0.670 -26.112 1.00 89.12 88 ASP A CA 1
ATOM 697 C C . ASP A 1 88 ? 14.064 1.016 -24.643 1.00 89.12 88 ASP A C 1
ATOM 699 O O . ASP A 1 88 ? 14.678 2.041 -24.339 1.00 89.12 88 ASP A O 1
ATOM 703 N N . VAL A 1 89 ? 13.652 0.143 -23.717 1.00 86.69 89 VAL A N 1
ATOM 704 C CA . VAL A 1 89 ? 13.935 0.295 -22.283 1.00 86.69 89 VAL A CA 1
ATOM 705 C C . VAL A 1 89 ? 15.422 0.085 -22.012 1.00 86.69 89 VAL A C 1
ATOM 707 O O . VAL A 1 89 ? 16.012 0.831 -21.233 1.00 86.69 89 VAL A O 1
ATOM 710 N N . GLU A 1 90 ? 16.049 -0.898 -22.660 1.00 84.94 90 GLU A N 1
ATOM 711 C CA . GLU A 1 90 ? 17.487 -1.139 -22.530 1.00 84.94 90 GLU A CA 1
ATOM 712 C C . GLU A 1 90 ? 18.310 0.040 -23.071 1.00 84.94 90 GLU A C 1
ATOM 714 O O . GLU A 1 90 ? 19.309 0.422 -22.462 1.00 84.94 90 GLU A O 1
ATOM 719 N N . HIS A 1 91 ? 17.881 0.652 -24.178 1.00 84.88 91 HIS A N 1
ATOM 720 C CA . HIS A 1 91 ? 18.508 1.861 -24.708 1.00 84.88 91 HIS A CA 1
ATOM 721 C C . HIS A 1 91 ? 18.386 3.030 -23.731 1.00 84.88 91 HIS A C 1
ATOM 723 O O . HIS A 1 91 ? 19.391 3.666 -23.430 1.00 84.88 91 HIS A O 1
ATOM 729 N N . LEU A 1 92 ? 17.195 3.257 -23.168 1.00 84.25 92 LEU A N 1
ATOM 730 C CA . LEU A 1 92 ? 16.972 4.305 -22.172 1.00 84.25 92 LEU A CA 1
ATOM 731 C C . LEU A 1 92 ? 17.855 4.104 -20.930 1.00 84.25 92 LEU A C 1
ATOM 733 O O . LEU A 1 92 ? 18.446 5.052 -20.421 1.00 84.25 92 LEU A O 1
ATOM 737 N N . LEU A 1 93 ? 17.993 2.864 -20.453 1.00 80.50 93 LEU A N 1
ATOM 738 C CA . LEU A 1 93 ? 18.886 2.542 -19.337 1.00 80.50 93 LEU A CA 1
ATOM 739 C C . LEU A 1 93 ? 20.356 2.790 -19.696 1.00 80.50 93 LEU A C 1
ATOM 741 O O . LEU A 1 93 ? 21.079 3.377 -18.898 1.00 80.50 93 LEU A O 1
ATOM 745 N N . LYS A 1 94 ? 20.787 2.414 -20.906 1.00 83.19 94 LYS A N 1
ATOM 746 C CA . LYS A 1 94 ? 22.146 2.688 -21.401 1.00 83.19 94 LYS A CA 1
ATOM 747 C C . LYS A 1 94 ? 22.418 4.178 -21.581 1.00 83.19 94 LYS A C 1
ATOM 749 O O . LYS A 1 94 ? 23.536 4.598 -21.322 1.00 83.19 94 LYS A O 1
ATOM 754 N N . GLU A 1 95 ? 21.432 4.972 -21.991 1.00 78.81 95 GLU A N 1
ATOM 755 C CA . GLU A 1 95 ? 21.535 6.436 -22.053 1.00 78.81 95 GLU A CA 1
ATOM 756 C C . GLU A 1 95 ? 21.667 7.043 -20.651 1.00 78.81 95 GLU A C 1
ATOM 758 O O . GLU A 1 95 ? 22.482 7.936 -20.440 1.00 78.81 95 GLU A O 1
ATOM 763 N N . MET A 1 96 ? 20.928 6.520 -19.667 1.00 68.12 96 MET A N 1
ATOM 764 C CA . MET A 1 96 ? 21.036 6.946 -18.266 1.00 68.12 96 MET A CA 1
ATOM 765 C C . MET A 1 96 ? 22.358 6.523 -17.602 1.00 68.12 96 MET A C 1
ATOM 767 O O . MET A 1 96 ? 22.858 7.227 -16.727 1.00 68.12 96 MET A O 1
ATOM 771 N N . GLU A 1 97 ? 22.922 5.381 -17.997 1.00 68.00 97 GLU A N 1
ATOM 772 C CA . GLU A 1 97 ? 24.222 4.871 -17.531 1.00 68.00 97 GLU A CA 1
ATOM 773 C C . GLU A 1 97 ? 25.406 5.411 -18.371 1.00 68.00 97 GLU A C 1
ATOM 775 O O . GLU A 1 97 ? 26.572 5.234 -18.015 1.00 68.00 97 GLU A O 1
ATOM 780 N N . GLY A 1 98 ? 25.123 6.097 -19.481 1.00 51.53 98 GLY A N 1
ATOM 781 C CA . GLY A 1 98 ? 26.049 6.384 -20.575 1.00 51.53 98 GLY A CA 1
ATOM 782 C C . GLY A 1 98 ? 26.515 7.834 -20.688 1.00 51.53 98 GLY A C 1
ATOM 783 O O . GLY A 1 98 ? 26.390 8.427 -21.750 1.00 51.53 98 GLY A O 1
ATOM 784 N N . GLU A 1 99 ? 27.154 8.360 -19.640 1.00 44.25 99 GLU A N 1
ATOM 785 C CA . GLU A 1 99 ? 28.204 9.400 -19.741 1.00 44.25 99 GLU A CA 1
ATOM 786 C C . GLU A 1 99 ? 29.498 8.959 -19.017 1.00 44.25 99 GLU A C 1
ATOM 788 O O . GLU A 1 99 ? 30.292 9.767 -18.539 1.00 44.25 99 GLU A O 1
ATOM 793 N N . SER A 1 100 ? 29.743 7.650 -18.903 1.00 46.03 100 SER A N 1
ATOM 794 C CA . SER A 1 100 ? 31.022 7.137 -18.391 1.00 46.03 100 SER A CA 1
ATOM 795 C C . SER A 1 100 ? 31.404 5.803 -19.026 1.00 46.03 100 SER A C 1
ATOM 797 O O . SER A 1 100 ? 31.331 4.752 -18.407 1.00 46.03 100 SER A O 1
ATOM 799 N N . ASN A 1 101 ? 31.858 5.848 -20.277 1.00 34.31 101 ASN A N 1
ATOM 800 C CA . ASN A 1 101 ? 32.657 4.770 -20.853 1.00 34.31 101 ASN A CA 1
ATOM 801 C C . ASN A 1 101 ? 33.789 5.363 -21.689 1.00 34.31 101 ASN A C 1
ATOM 803 O O . ASN A 1 101 ? 33.650 5.535 -22.890 1.00 34.31 101 ASN A O 1
ATOM 807 N N . ASP A 1 102 ? 34.902 5.648 -21.022 1.00 35.88 102 ASP A N 1
ATOM 808 C CA . ASP A 1 102 ? 36.234 5.392 -21.557 1.00 35.88 102 ASP A CA 1
ATOM 809 C C . ASP A 1 102 ? 37.122 5.066 -20.359 1.00 35.88 102 ASP A C 1
ATOM 811 O O . ASP A 1 102 ? 37.453 5.939 -19.559 1.00 35.88 102 ASP A O 1
ATOM 815 N N . LEU A 1 103 ? 37.418 3.781 -20.177 1.00 34.56 103 LEU A N 1
ATOM 816 C CA . LEU A 1 103 ? 38.771 3.250 -20.004 1.00 34.56 103 LEU A CA 1
ATOM 817 C C . LEU A 1 103 ? 38.681 1.778 -19.588 1.00 34.56 103 LEU A C 1
ATOM 819 O O . LEU A 1 103 ? 38.017 1.386 -18.629 1.00 34.56 103 LEU A O 1
ATOM 823 N N . GLU A 1 104 ? 39.361 0.974 -20.394 1.00 35.62 104 GLU A N 1
ATOM 824 C CA . GLU A 1 104 ? 39.599 -0.452 -20.255 1.00 35.62 104 GLU A CA 1
ATOM 825 C C . GLU A 1 104 ? 39.927 -0.845 -18.812 1.00 35.62 104 GLU A C 1
ATOM 827 O O . GLU A 1 104 ? 40.707 -0.182 -18.138 1.00 35.62 104 GLU A O 1
ATOM 832 N N . LYS A 1 105 ? 39.378 -1.973 -18.351 1.00 38.34 105 LYS A N 1
ATOM 833 C CA . LYS A 1 105 ? 39.842 -2.653 -17.136 1.00 38.34 105 LYS A CA 1
ATOM 834 C C . LYS A 1 105 ? 41.328 -3.014 -17.278 1.00 38.34 105 LYS A C 1
ATOM 836 O O . LYS A 1 105 ? 41.641 -3.816 -18.161 1.00 38.34 105 LYS A O 1
ATOM 841 N N . PRO A 1 106 ? 42.179 -2.686 -16.292 1.00 29.58 106 PRO A N 1
ATOM 842 C CA . PRO A 1 106 ? 43.244 -3.593 -15.913 1.00 29.58 106 PRO A CA 1
ATOM 843 C C . PRO A 1 106 ? 42.957 -4.128 -14.509 1.00 29.58 106 PRO A C 1
ATOM 845 O O . PRO A 1 106 ? 42.668 -3.389 -13.569 1.00 29.58 106 PRO A O 1
ATOM 848 N N . ASN A 1 107 ? 43.035 -5.451 -14.383 1.00 35.38 107 ASN A N 1
ATOM 849 C CA . ASN A 1 107 ? 43.144 -6.147 -13.106 1.00 35.38 107 ASN A CA 1
ATOM 850 C C . ASN A 1 107 ? 44.182 -5.458 -12.210 1.00 35.38 107 ASN A C 1
ATOM 852 O O . ASN A 1 107 ? 45.344 -5.374 -12.604 1.00 35.38 107 ASN A O 1
ATOM 856 N N . LEU A 1 108 ? 43.799 -5.057 -10.996 1.00 25.58 108 LEU A N 1
ATOM 857 C CA . LEU A 1 108 ? 44.764 -4.645 -9.982 1.00 25.58 108 LEU A CA 1
ATOM 858 C C . LEU A 1 108 ? 44.589 -5.480 -8.713 1.00 25.58 108 LEU A C 1
ATOM 860 O O . LEU A 1 108 ? 43.728 -5.237 -7.871 1.00 25.58 108 LEU A O 1
ATOM 864 N N . HIS A 1 109 ? 45.434 -6.505 -8.638 1.00 29.52 109 HIS A N 1
ATOM 865 C CA . HIS A 1 109 ? 45.851 -7.160 -7.408 1.00 29.52 109 HIS A CA 1
ATOM 866 C C . HIS A 1 109 ? 46.623 -6.105 -6.599 1.00 29.52 109 HIS A C 1
ATOM 868 O O . HIS A 1 109 ? 47.652 -5.624 -7.069 1.00 29.52 109 HIS A O 1
ATOM 874 N N . ILE A 1 110 ? 46.115 -5.692 -5.437 1.00 26.58 110 ILE A N 1
ATOM 875 C CA . ILE A 1 110 ? 46.830 -4.770 -4.545 1.00 26.58 110 ILE A CA 1
ATOM 876 C C . ILE A 1 110 ? 47.240 -5.551 -3.299 1.00 26.58 110 ILE A C 1
ATOM 878 O O . ILE A 1 110 ? 46.412 -5.864 -2.443 1.00 26.58 110 ILE A O 1
ATOM 882 N N . GLU A 1 111 ? 48.533 -5.861 -3.225 1.00 23.72 111 GLU A N 1
ATOM 883 C CA . GLU A 1 111 ? 49.240 -6.070 -1.965 1.00 23.72 111 GLU A CA 1
ATOM 884 C C . GLU A 1 111 ? 49.506 -4.694 -1.338 1.00 23.72 111 GLU A C 1
ATOM 886 O O . GLU A 1 111 ? 49.866 -3.735 -2.021 1.00 23.72 111 GLU A O 1
ATOM 891 N N . ILE A 1 112 ? 49.233 -4.591 -0.041 1.00 31.12 112 ILE A N 1
ATOM 892 C CA . ILE A 1 112 ? 49.312 -3.369 0.760 1.00 31.12 112 ILE A CA 1
ATOM 893 C C . ILE A 1 112 ? 50.738 -3.234 1.290 1.00 31.12 112 ILE A C 1
ATOM 895 O O . ILE A 1 112 ? 51.155 -4.115 2.033 1.00 31.12 112 ILE A O 1
ATOM 899 N N . GLU A 1 113 ? 51.415 -2.110 1.035 1.00 29.05 113 GLU A N 1
ATOM 900 C CA . GLU A 1 113 ? 52.440 -1.586 1.948 1.00 29.05 113 GLU A CA 1
ATOM 901 C C . GLU A 1 113 ? 52.378 -0.051 2.057 1.00 29.05 113 GLU A C 1
ATOM 903 O O . GLU A 1 113 ? 52.182 0.681 1.087 1.00 29.05 113 GLU A O 1
ATOM 908 N N . GLU A 1 114 ? 52.474 0.399 3.307 1.00 30.39 114 GLU A N 1
ATOM 909 C CA . GLU A 1 114 ? 52.357 1.763 3.825 1.00 30.39 114 GLU A CA 1
ATOM 910 C C . GLU A 1 114 ? 53.599 2.618 3.516 1.00 30.39 114 GLU A C 1
ATOM 912 O O . GLU A 1 114 ? 54.693 2.065 3.496 1.00 30.39 114 GLU A O 1
ATOM 917 N N . SER A 1 115 ? 53.463 3.959 3.404 1.00 28.09 115 SER A N 1
ATOM 918 C CA . SER A 1 115 ? 54.408 4.970 3.963 1.00 28.09 115 SER A CA 1
ATOM 919 C C . SER A 1 115 ? 54.043 6.447 3.654 1.00 28.09 115 SER A C 1
ATOM 921 O O . SER A 1 115 ? 54.303 6.963 2.577 1.00 28.09 115 SER A O 1
ATOM 923 N N . ARG A 1 116 ? 53.410 7.106 4.638 1.00 25.64 116 ARG A N 1
ATOM 924 C CA . ARG A 1 116 ? 53.708 8.406 5.310 1.00 25.64 116 ARG A CA 1
ATOM 925 C C . ARG A 1 116 ? 54.447 9.608 4.616 1.00 25.64 116 ARG A C 1
ATOM 927 O O . ARG A 1 116 ? 55.640 9.511 4.376 1.00 25.64 116 ARG A O 1
ATOM 934 N N . VAL A 1 117 ? 53.746 10.776 4.641 1.00 25.02 117 VAL A N 1
ATOM 935 C CA . VAL A 1 117 ? 54.132 12.222 4.900 1.00 25.02 117 VAL A CA 1
ATOM 936 C C . VAL A 1 117 ? 55.059 12.947 3.865 1.00 25.02 117 VAL A C 1
ATOM 938 O O . VAL A 1 117 ? 55.836 12.266 3.224 1.00 25.02 117 VAL A O 1
ATOM 941 N N . GLU A 1 118 ? 55.074 14.263 3.541 1.00 24.56 118 GLU A N 1
ATOM 942 C CA . GLU A 1 118 ? 54.711 15.581 4.136 1.00 24.56 118 GLU A CA 1
ATOM 943 C C . GLU A 1 118 ? 54.309 16.631 3.070 1.00 24.56 118 GLU A C 1
ATOM 945 O O . GLU A 1 118 ? 54.627 16.506 1.892 1.00 24.56 118 GLU A O 1
ATOM 950 N N . LEU A 1 119 ? 53.597 17.672 3.522 1.00 33.34 119 LEU A N 1
ATOM 951 C CA . LEU A 1 119 ? 53.226 18.890 2.790 1.00 33.34 119 LEU A CA 1
ATOM 952 C C . LEU A 1 119 ? 54.366 19.919 2.830 1.00 33.34 119 LEU A C 1
ATOM 954 O O . LEU A 1 119 ? 54.831 20.227 3.924 1.00 33.34 119 LEU A O 1
ATOM 958 N N . GLU A 1 120 ? 54.671 20.570 1.705 1.00 27.55 120 GLU A N 1
ATOM 959 C CA . GLU A 1 120 ? 55.287 21.905 1.690 1.00 27.55 120 GLU A CA 1
ATOM 960 C C . GLU A 1 120 ? 54.564 22.824 0.693 1.00 27.55 120 GLU A C 1
ATOM 962 O O . GLU A 1 120 ? 54.204 22.433 -0.417 1.00 27.55 120 GLU A O 1
ATOM 967 N N . VAL A 1 121 ? 54.292 24.044 1.160 1.00 36.03 121 VAL A N 1
ATOM 968 C CA . VAL A 1 121 ? 53.615 25.141 0.464 1.00 36.03 121 VAL A CA 1
ATOM 969 C C . VAL A 1 121 ? 54.688 26.138 0.053 1.00 36.03 121 VAL A C 1
ATOM 971 O O . VAL A 1 121 ? 55.377 26.636 0.935 1.00 36.03 121 VAL A O 1
ATOM 974 N N . ASP A 1 122 ? 54.759 26.501 -1.228 1.00 27.62 122 ASP A N 1
ATOM 975 C CA . ASP A 1 122 ? 55.506 27.680 -1.669 1.00 27.62 122 ASP A CA 1
ATOM 976 C C . ASP A 1 122 ? 54.687 28.536 -2.644 1.00 27.62 122 ASP A C 1
ATOM 978 O O . ASP A 1 122 ? 54.055 28.055 -3.586 1.00 27.62 122 ASP A O 1
ATOM 982 N N . ASN A 1 123 ? 54.679 29.838 -2.354 1.00 32.12 123 ASN A N 1
ATOM 983 C CA . ASN A 1 123 ? 54.010 30.903 -3.096 1.00 32.12 123 ASN A CA 1
ATOM 984 C C . ASN A 1 123 ? 54.818 31.294 -4.346 1.00 32.12 123 ASN A C 1
ATOM 986 O O . ASN A 1 123 ? 56.037 31.361 -4.250 1.00 32.12 123 ASN A O 1
ATOM 990 N N . VAL A 1 124 ? 54.162 31.701 -5.445 1.00 28.73 124 VAL A N 1
ATOM 991 C CA . VAL A 1 124 ? 54.491 32.917 -6.231 1.00 28.73 124 VAL A CA 1
ATOM 992 C C . VAL A 1 124 ? 53.415 33.195 -7.296 1.00 28.73 124 VAL A C 1
ATOM 994 O O . VAL A 1 124 ? 52.719 32.317 -7.794 1.00 28.73 124 VAL A O 1
ATOM 997 N N . THR A 1 125 ? 53.265 34.488 -7.550 1.00 26.56 125 THR A N 1
ATOM 998 C CA . THR A 1 125 ? 52.233 35.251 -8.247 1.00 26.56 125 THR A CA 1
ATOM 999 C C . THR A 1 125 ? 52.184 35.130 -9.776 1.00 26.56 125 THR A C 1
ATOM 1001 O O . THR A 1 125 ? 53.207 35.120 -10.448 1.00 26.56 125 THR A O 1
ATOM 1004 N N . VAL A 1 126 ? 50.937 35.169 -10.255 1.00 37.09 126 VAL A N 1
ATOM 1005 C CA . VAL A 1 126 ? 50.347 35.588 -11.546 1.00 37.09 126 VAL A CA 1
ATOM 1006 C C . VAL A 1 126 ? 51.267 36.226 -12.606 1.00 37.09 126 VAL A C 1
ATOM 1008 O O . VAL A 1 126 ? 51.777 37.324 -12.395 1.00 37.09 126 VAL A O 1
ATOM 1011 N N . ASP A 1 127 ? 51.302 35.624 -13.802 1.00 26.59 127 ASP A N 1
ATOM 1012 C CA . ASP A 1 127 ? 51.264 36.358 -15.076 1.00 26.59 127 ASP A CA 1
ATOM 1013 C C . ASP A 1 127 ? 50.515 35.540 -16.151 1.00 26.59 127 ASP A C 1
ATOM 1015 O O . ASP A 1 127 ? 50.450 34.310 -16.099 1.00 26.59 127 ASP A O 1
ATOM 1019 N N . ALA A 1 128 ? 49.836 36.244 -17.050 1.00 35.28 128 ALA A N 1
ATOM 1020 C CA . ALA A 1 128 ? 48.690 35.777 -17.818 1.00 35.28 128 ALA A CA 1
ATOM 1021 C C . ALA A 1 128 ? 49.035 34.920 -19.048 1.00 35.28 128 ALA A C 1
ATOM 1023 O O . ALA A 1 128 ? 49.898 35.276 -19.846 1.00 35.28 128 ALA A O 1
ATOM 1024 N N . GLY A 1 129 ? 48.227 33.878 -19.287 1.00 35.59 129 GLY A N 1
ATOM 1025 C CA . GLY A 1 129 ? 48.019 33.347 -20.638 1.00 35.59 129 GLY A CA 1
ATOM 1026 C C . GLY A 1 129 ? 48.081 31.832 -20.788 1.00 35.59 129 GLY A C 1
ATOM 1027 O O . GLY A 1 129 ? 49.006 31.334 -21.409 1.00 35.59 129 GLY A O 1
ATOM 1028 N N . GLN A 1 130 ? 47.066 31.120 -20.291 1.00 33.38 130 GLN A N 1
ATOM 1029 C CA . GLN A 1 130 ? 46.461 29.917 -20.892 1.00 33.38 130 GLN A CA 1
ATOM 1030 C C . GLN A 1 130 ? 45.408 29.394 -19.908 1.00 33.38 130 GLN A C 1
ATOM 1032 O O . GLN A 1 130 ? 45.716 29.121 -18.754 1.00 33.38 130 GLN A O 1
ATOM 1037 N N . LEU A 1 131 ? 44.148 29.303 -20.344 1.00 32.38 131 LEU A N 1
ATOM 1038 C CA . LEU A 1 131 ? 43.089 28.611 -19.606 1.00 32.38 131 LEU A CA 1
ATOM 1039 C C . LEU A 1 131 ? 43.410 27.112 -19.629 1.00 32.38 131 LEU A C 1
ATOM 1041 O O . LEU A 1 131 ? 42.946 26.380 -20.500 1.00 32.38 131 LEU A O 1
ATOM 1045 N N . THR A 1 132 ? 44.262 26.673 -18.708 1.00 27.81 132 THR A N 1
ATOM 1046 C CA . THR A 1 132 ? 44.430 25.263 -18.386 1.00 27.81 132 THR A CA 1
ATOM 1047 C C . THR A 1 132 ? 43.338 24.858 -17.403 1.00 27.81 132 THR A C 1
ATOM 1049 O O . THR A 1 132 ? 43.105 25.479 -16.369 1.00 27.81 132 THR A O 1
ATOM 1052 N N . GLU A 1 133 ? 42.611 23.838 -17.831 1.00 39.91 133 GLU A N 1
ATOM 1053 C CA . GLU A 1 133 ? 41.703 22.957 -17.108 1.00 39.91 133 GLU A CA 1
ATOM 1054 C C . GLU A 1 133 ? 41.873 22.956 -15.573 1.00 39.91 133 GLU A C 1
ATOM 1056 O O . GLU A 1 133 ? 42.645 22.193 -14.999 1.00 39.91 133 GLU A O 1
ATOM 1061 N N . TYR A 1 134 ? 41.076 23.766 -14.876 1.00 31.30 134 TYR A N 1
ATOM 1062 C CA . TYR A 1 134 ? 40.770 23.516 -13.469 1.00 31.30 134 TYR A CA 1
ATOM 1063 C C . TYR A 1 134 ? 39.662 22.461 -13.401 1.00 31.30 134 TYR A C 1
ATOM 1065 O O . TYR A 1 134 ? 38.494 22.783 -13.185 1.00 31.30 134 TYR A O 1
ATOM 1073 N N . ARG A 1 135 ? 40.003 21.178 -13.561 1.00 34.56 135 ARG A N 1
ATOM 1074 C CA . ARG A 1 135 ? 39.175 20.123 -12.964 1.00 34.56 135 ARG A CA 1
ATOM 1075 C C . ARG A 1 135 ? 39.576 20.002 -11.499 1.00 34.56 135 ARG A C 1
ATOM 1077 O O . ARG A 1 135 ? 40.409 19.185 -11.131 1.00 34.56 135 ARG A O 1
ATOM 1084 N N . CYS A 1 136 ? 38.968 20.831 -10.650 1.00 36.34 136 CYS A N 1
ATOM 1085 C CA . CYS A 1 136 ? 38.822 20.450 -9.249 1.00 36.34 136 CYS A CA 1
ATOM 1086 C C . CYS A 1 136 ? 37.972 19.176 -9.235 1.00 36.34 136 CYS A C 1
ATOM 1088 O O . CYS A 1 136 ? 36.770 19.228 -9.503 1.00 36.34 136 CYS A O 1
ATOM 1090 N N . GLU A 1 137 ? 38.597 18.032 -8.970 1.00 51.38 137 GLU A N 1
ATOM 1091 C CA . GLU A 1 137 ? 37.912 16.780 -8.667 1.00 51.38 137 GLU A CA 1
ATOM 1092 C C . GLU A 1 137 ? 37.112 16.961 -7.370 1.00 51.38 137 GLU A C 1
ATOM 1094 O O . GLU A 1 137 ? 37.559 16.632 -6.270 1.00 51.38 137 GLU A O 1
ATOM 1099 N N . ASN A 1 138 ? 35.914 17.537 -7.486 1.00 51.56 138 ASN A N 1
ATOM 1100 C CA . ASN A 1 138 ? 34.980 17.688 -6.379 1.00 51.56 138 ASN A CA 1
ATOM 1101 C C . ASN A 1 138 ? 34.419 16.311 -6.025 1.00 51.56 138 ASN A C 1
ATOM 1103 O O . ASN A 1 138 ? 33.338 15.914 -6.453 1.00 51.56 138 ASN A O 1
ATOM 1107 N N . ARG A 1 139 ? 35.187 15.565 -5.239 1.00 61.66 139 ARG A N 1
ATOM 1108 C CA . ARG A 1 139 ? 34.769 14.314 -4.624 1.00 61.66 139 ARG A CA 1
ATOM 1109 C C . ARG A 1 139 ? 33.660 14.623 -3.618 1.00 61.66 139 ARG A C 1
ATOM 1111 O O . ARG A 1 139 ? 33.937 15.156 -2.544 1.00 61.66 139 ARG A O 1
ATOM 1118 N N . ILE A 1 140 ? 32.406 14.314 -3.950 1.00 67.94 140 ILE A N 1
ATOM 1119 C CA . ILE A 1 140 ? 31.302 14.527 -3.011 1.00 67.94 140 ILE A CA 1
ATOM 1120 C C . ILE A 1 140 ? 31.338 13.413 -1.964 1.00 67.94 140 ILE A C 1
ATOM 1122 O O . ILE A 1 140 ? 31.302 12.224 -2.283 1.00 67.94 140 ILE A O 1
ATOM 1126 N N . VAL A 1 141 ? 31.438 13.805 -0.698 1.00 73.50 141 VAL A N 1
ATOM 1127 C CA . VAL A 1 141 ? 31.490 12.885 0.438 1.00 73.50 141 VAL A CA 1
ATOM 1128 C C . VAL A 1 141 ? 30.168 12.960 1.184 1.00 73.50 141 VAL A C 1
ATOM 1130 O O . VAL A 1 141 ? 29.710 14.042 1.547 1.00 73.50 141 VAL A O 1
ATOM 1133 N N . CYS A 1 142 ? 29.555 11.808 1.447 1.00 81.25 142 CYS A N 1
ATOM 1134 C CA . CYS A 1 142 ? 28.367 11.752 2.284 1.00 81.25 142 CYS A CA 1
ATOM 1135 C C . CYS A 1 142 ? 28.688 12.226 3.707 1.00 81.25 142 CYS A C 1
ATOM 1137 O O . CYS A 1 142 ? 29.503 11.611 4.394 1.00 81.25 142 CYS A O 1
ATOM 1139 N N . GLY A 1 143 ? 27.966 13.232 4.201 1.00 76.44 143 GLY A N 1
ATOM 1140 C CA . GLY A 1 143 ? 28.167 13.792 5.543 1.00 76.44 143 GLY A CA 1
ATOM 1141 C C . GLY A 1 143 ? 27.819 12.858 6.712 1.00 76.44 143 GLY A C 1
ATOM 1142 O O . GLY A 1 143 ? 28.011 13.237 7.862 1.00 76.44 143 GLY A O 1
ATOM 1143 N N . GLN A 1 144 ? 27.297 11.654 6.447 1.00 82.75 144 GLN A N 1
ATOM 1144 C CA . GLN A 1 144 ? 26.867 10.711 7.485 1.00 82.75 144 GLN A CA 1
ATOM 1145 C C . GLN A 1 144 ? 27.716 9.439 7.564 1.00 82.75 144 GLN A C 1
ATOM 1147 O O . GLN A 1 144 ? 28.014 8.978 8.662 1.00 82.75 144 GLN A O 1
ATOM 1152 N N . CYS A 1 145 ? 28.089 8.850 6.428 1.00 83.50 145 CYS A N 1
ATOM 1153 C CA . CYS A 1 145 ? 28.899 7.627 6.390 1.00 83.50 145 CYS A CA 1
ATOM 1154 C C . CYS A 1 145 ? 30.266 7.824 5.730 1.00 83.50 145 CYS A C 1
ATOM 1156 O O . CYS A 1 145 ? 30.981 6.847 5.519 1.00 83.50 145 CYS A O 1
ATOM 1158 N N . SER A 1 146 ? 30.604 9.064 5.366 1.00 81.12 146 SER A N 1
ATOM 1159 C CA . SER A 1 146 ? 31.846 9.437 4.681 1.00 81.12 146 SER A CA 1
ATOM 1160 C C . SER A 1 146 ? 32.091 8.683 3.370 1.00 81.12 146 SER A C 1
ATOM 1162 O O . SER A 1 146 ? 33.218 8.617 2.886 1.00 81.12 146 SER A O 1
ATOM 1164 N N . THR A 1 147 ? 31.041 8.105 2.777 1.00 78.75 147 THR A N 1
ATOM 1165 C CA . THR A 1 147 ? 31.141 7.432 1.481 1.00 78.75 147 THR A CA 1
ATOM 1166 C C . THR A 1 147 ? 31.434 8.461 0.405 1.00 78.75 147 THR A C 1
ATOM 1168 O O . THR A 1 147 ? 30.728 9.462 0.286 1.00 78.75 147 THR A O 1
ATOM 1171 N N . VAL A 1 148 ? 32.481 8.184 -0.363 1.00 72.81 148 VAL A N 1
ATOM 1172 C CA . VAL A 1 148 ? 32.839 8.919 -1.569 1.00 72.81 148 VAL A CA 1
ATOM 1173 C C . VAL A 1 148 ? 31.880 8.501 -2.675 1.00 72.81 148 VAL A C 1
ATOM 1175 O O . VAL A 1 148 ? 31.836 7.323 -3.021 1.00 72.81 148 VAL A O 1
ATOM 1178 N N . LEU A 1 149 ? 31.110 9.452 -3.190 1.00 67.75 149 LEU A N 1
ATOM 1179 C CA . LEU A 1 149 ? 30.150 9.226 -4.264 1.00 67.75 149 LEU A CA 1
ATOM 1180 C C . LEU A 1 149 ? 30.806 9.611 -5.590 1.00 67.75 149 LEU A C 1
ATOM 1182 O O . LEU A 1 149 ? 31.442 10.664 -5.696 1.00 67.75 149 LEU A O 1
ATOM 1186 N N . LEU A 1 150 ? 30.695 8.727 -6.578 1.00 56.69 150 LEU A N 1
ATOM 1187 C CA . LEU A 1 150 ? 31.140 9.004 -7.942 1.00 56.69 150 LEU A CA 1
ATOM 1188 C C . LEU A 1 150 ? 30.126 9.943 -8.614 1.00 56.69 150 LEU A C 1
ATOM 1190 O O . LEU A 1 150 ? 28.935 9.906 -8.297 1.00 56.69 150 LEU A O 1
ATOM 1194 N N . PHE A 1 151 ? 30.596 10.799 -9.527 1.00 49.16 151 PHE A N 1
ATOM 1195 C CA . PHE A 1 151 ? 29.718 11.660 -10.325 1.00 49.16 151 PHE A CA 1
ATOM 1196 C C . PHE A 1 151 ? 28.641 10.800 -11.010 1.00 49.16 151 PHE A C 1
ATOM 1198 O O . PHE A 1 151 ? 28.973 9.846 -11.705 1.00 49.16 151 PHE A O 1
ATOM 1205 N N . GLY A 1 152 ? 27.366 11.111 -10.748 1.00 54.03 152 GLY A N 1
ATOM 1206 C CA . GLY A 1 152 ? 26.203 10.332 -11.198 1.00 54.03 152 GLY A CA 1
ATOM 1207 C C . GLY A 1 152 ? 25.361 9.740 -10.058 1.00 54.03 152 GLY A C 1
ATOM 1208 O O . GLY A 1 152 ? 24.156 9.548 -10.220 1.00 54.03 152 GLY A O 1
ATOM 1209 N N . GLU A 1 153 ? 25.929 9.538 -8.862 1.00 50.62 153 GLU A N 1
ATOM 1210 C CA . GLU A 1 153 ? 25.132 9.230 -7.669 1.00 50.62 153 GLU A CA 1
ATOM 1211 C C . GLU A 1 153 ? 24.609 10.528 -7.044 1.00 50.62 153 GLU A C 1
ATOM 1213 O O . GLU A 1 153 ? 25.345 11.294 -6.421 1.00 50.62 153 GLU A O 1
ATOM 1218 N N . ASN A 1 154 ? 23.312 10.783 -7.232 1.00 56.84 154 ASN A N 1
ATOM 1219 C CA . ASN A 1 154 ? 22.644 11.976 -6.718 1.00 56.84 154 ASN A CA 1
ATOM 1220 C C . ASN A 1 154 ? 22.796 12.070 -5.194 1.00 56.84 154 ASN A C 1
ATOM 1222 O O . ASN A 1 154 ? 22.279 11.242 -4.439 1.00 56.84 154 ASN A O 1
ATOM 1226 N N . VAL A 1 155 ? 23.509 13.100 -4.745 1.00 55.06 155 VAL A N 1
ATOM 1227 C CA . VAL A 1 155 ? 23.524 13.509 -3.344 1.00 55.06 155 VAL A CA 1
ATOM 1228 C C . VAL A 1 155 ? 22.299 14.369 -3.141 1.00 55.06 155 VAL A C 1
ATOM 1230 O O . VAL A 1 155 ? 22.064 15.310 -3.899 1.00 55.06 155 VAL A O 1
ATOM 1233 N N . ASN A 1 156 ? 21.507 14.062 -2.125 1.00 59.44 156 ASN A N 1
ATOM 1234 C CA . ASN A 1 156 ? 20.403 14.945 -1.792 1.00 59.44 156 ASN A CA 1
ATOM 1235 C C . ASN A 1 156 ? 20.935 16.301 -1.325 1.00 59.44 156 ASN A C 1
ATOM 1237 O O . ASN A 1 156 ? 22.065 16.394 -0.844 1.00 59.44 156 ASN A O 1
ATOM 1241 N N . ASN A 1 157 ? 20.092 17.333 -1.387 1.00 62.69 157 ASN A N 1
ATOM 1242 C CA . ASN A 1 157 ? 20.421 18.695 -0.940 1.00 62.69 157 ASN A CA 1
ATOM 1243 C C . ASN A 1 157 ? 21.028 18.751 0.482 1.00 62.69 157 ASN A C 1
ATOM 1245 O O . ASN A 1 157 ? 21.752 19.686 0.807 1.00 62.69 157 ASN A O 1
ATOM 1249 N N . ASP A 1 158 ? 20.778 17.725 1.302 1.00 65.56 158 ASP A N 1
ATOM 1250 C CA . ASP A 1 158 ? 21.277 17.573 2.672 1.00 65.56 158 ASP A CA 1
ATOM 1251 C C . ASP A 1 158 ? 22.671 16.911 2.781 1.00 65.56 158 ASP A C 1
ATOM 1253 O O . ASP A 1 158 ? 23.110 16.565 3.880 1.00 65.56 158 A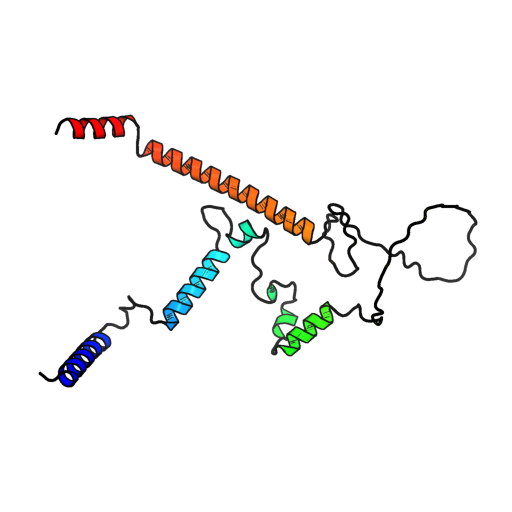SP A O 1
ATOM 1257 N N . GLY A 1 159 ? 23.366 16.653 1.666 1.00 71.88 159 GLY A N 1
ATOM 1258 C CA . GLY A 1 159 ? 24.707 16.048 1.668 1.00 71.88 159 GLY A CA 1
ATOM 1259 C C . GLY A 1 159 ? 24.735 14.559 2.054 1.00 71.88 159 GLY A C 1
ATOM 1260 O O . GLY A 1 159 ? 25.781 14.024 2.434 1.00 71.88 159 GLY A O 1
ATOM 1261 N N . LYS A 1 160 ? 23.587 13.871 2.001 1.00 78.31 160 LYS A N 1
ATOM 1262 C CA . LYS A 1 160 ? 23.457 12.436 2.310 1.00 78.31 160 LYS A CA 1
ATOM 1263 C C . LYS A 1 160 ? 23.470 11.603 1.031 1.00 78.31 160 LYS A C 1
ATOM 1265 O O . LYS A 1 160 ? 22.846 11.974 0.041 1.00 78.31 160 LYS A O 1
ATOM 1270 N N . CYS A 1 161 ? 24.144 10.452 1.074 1.00 82.12 161 CYS A N 1
ATOM 1271 C CA . CYS A 1 161 ? 24.018 9.453 0.019 1.00 82.12 161 CYS A CA 1
ATOM 1272 C C . CYS A 1 161 ? 22.635 8.793 0.079 1.00 82.12 161 CYS A C 1
ATOM 1274 O O . CYS A 1 161 ? 22.031 8.691 1.154 1.00 82.12 161 CYS A O 1
ATOM 1276 N N . LEU A 1 162 ? 22.186 8.244 -1.051 1.00 80.31 162 LEU A N 1
ATOM 1277 C CA . LEU A 1 162 ? 20.903 7.539 -1.169 1.00 80.31 162 LEU A CA 1
ATOM 1278 C C . LEU A 1 162 ? 20.733 6.415 -0.135 1.00 80.31 162 LEU A C 1
ATOM 1280 O O . LEU A 1 162 ? 19.622 6.127 0.305 1.00 80.31 162 LEU A O 1
ATOM 1284 N N . LYS A 1 163 ? 21.828 5.767 0.285 1.00 83.12 163 LYS A N 1
ATOM 1285 C CA . LYS A 1 163 ? 21.789 4.718 1.315 1.00 83.12 163 LYS A CA 1
ATOM 1286 C C . LYS A 1 163 ? 21.457 5.285 2.695 1.00 83.12 163 LYS A C 1
ATOM 1288 O O . LYS A 1 163 ? 20.592 4.739 3.379 1.00 83.12 163 LYS A O 1
ATOM 1293 N N . CYS A 1 164 ? 22.143 6.348 3.108 1.00 84.31 164 CYS A N 1
ATOM 1294 C CA . CYS A 1 164 ? 21.918 7.001 4.397 1.00 84.31 164 CYS A CA 1
ATOM 1295 C C . CYS A 1 164 ? 20.538 7.641 4.461 1.00 84.31 164 CYS A C 1
ATOM 1297 O O . CYS A 1 164 ? 19.823 7.453 5.442 1.00 84.31 164 CYS A O 1
ATOM 1299 N N . GLU A 1 165 ? 20.135 8.304 3.384 1.00 84.56 165 GLU A N 1
ATOM 1300 C CA . GLU A 1 165 ? 18.808 8.888 3.268 1.00 84.56 165 GLU A CA 1
ATOM 1301 C C . GLU A 1 165 ? 17.709 7.818 3.329 1.00 84.56 165 GLU A C 1
ATOM 1303 O O . GLU A 1 165 ? 16.783 7.915 4.133 1.00 84.56 165 GLU A O 1
ATOM 1308 N N . ARG A 1 166 ? 17.831 6.731 2.554 1.00 85.81 166 ARG A N 1
ATOM 1309 C CA . ARG A 1 166 ? 16.885 5.608 2.625 1.00 85.81 166 ARG A CA 1
ATOM 1310 C C . ARG A 1 166 ? 16.800 5.047 4.040 1.00 85.81 166 ARG A C 1
ATOM 1312 O O . ARG A 1 166 ? 15.705 4.785 4.532 1.00 85.81 166 ARG A O 1
ATOM 1319 N N . GLN A 1 167 ? 17.941 4.851 4.697 1.00 87.75 167 GLN A N 1
ATOM 1320 C CA . GLN A 1 167 ? 17.976 4.307 6.049 1.00 87.75 167 GLN A CA 1
ATOM 1321 C C . GLN A 1 167 ? 17.284 5.234 7.055 1.00 87.75 167 GLN A C 1
ATOM 1323 O O . GLN A 1 167 ? 16.527 4.766 7.905 1.00 87.75 167 GLN A O 1
ATOM 1328 N N . GLU A 1 168 ? 17.509 6.537 6.950 1.00 89.94 168 GLU A N 1
ATOM 1329 C CA . GLU A 1 168 ? 16.836 7.539 7.769 1.00 89.94 168 GLU A CA 1
ATOM 1330 C C . GLU A 1 168 ? 15.325 7.552 7.525 1.00 89.94 168 GLU A C 1
ATOM 1332 O O . GLU A 1 168 ? 14.550 7.492 8.481 1.00 89.94 168 GLU A O 1
ATOM 1337 N N . ASN A 1 169 ? 14.898 7.535 6.263 1.00 89.06 169 ASN A N 1
ATOM 1338 C CA . ASN A 1 169 ? 13.489 7.475 5.884 1.00 89.06 169 ASN A CA 1
ATOM 1339 C C . ASN A 1 169 ? 12.801 6.233 6.472 1.00 89.06 169 ASN A C 1
ATOM 1341 O O . ASN A 1 169 ? 11.728 6.340 7.069 1.00 89.06 169 ASN A O 1
ATOM 1345 N N . ILE A 1 170 ? 13.448 5.063 6.408 1.00 90.69 170 ILE A N 1
ATOM 1346 C CA . ILE A 1 170 ? 12.959 3.827 7.040 1.00 90.69 170 ILE A CA 1
ATOM 1347 C C . ILE A 1 170 ? 12.797 4.011 8.552 1.00 90.69 170 ILE A C 1
ATOM 1349 O O . ILE A 1 170 ? 11.769 3.637 9.121 1.00 90.69 170 ILE A O 1
ATOM 1353 N N . VAL A 1 171 ? 13.807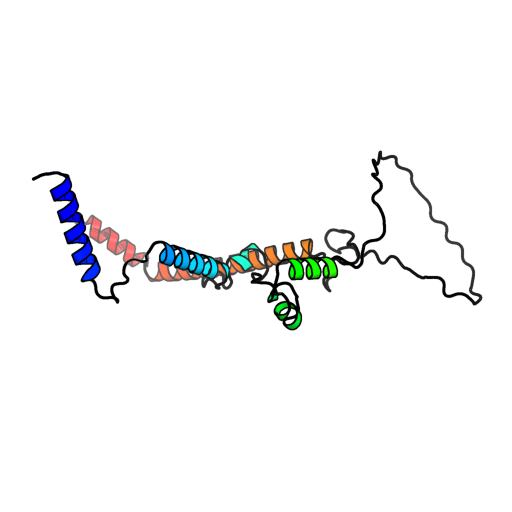 4.560 9.229 1.00 93.06 171 VAL A N 1
ATOM 1354 C CA . VAL A 1 171 ? 13.772 4.759 10.685 1.00 93.06 171 VAL A CA 1
ATOM 1355 C C . VAL A 1 171 ? 12.648 5.721 11.075 1.00 93.06 171 VAL A C 1
ATOM 1357 O O . VAL A 1 171 ? 11.876 5.424 11.993 1.00 93.06 171 VAL A O 1
ATOM 1360 N N . ASN A 1 172 ? 12.512 6.830 10.352 1.00 91.88 172 ASN A N 1
ATOM 1361 C CA . ASN A 1 172 ? 11.486 7.840 10.583 1.00 91.88 172 ASN A CA 1
ATOM 1362 C C . ASN A 1 172 ? 10.078 7.269 10.393 1.00 91.88 172 ASN A C 1
ATOM 1364 O O . ASN A 1 172 ? 9.218 7.435 11.266 1.00 91.88 172 ASN A O 1
ATOM 1368 N N . GLU A 1 173 ? 9.845 6.534 9.306 1.00 92.19 173 GLU A N 1
ATOM 1369 C CA . GLU A 1 173 ? 8.543 5.930 9.044 1.00 92.19 173 GLU A CA 1
ATOM 1370 C C . GLU A 1 173 ? 8.209 4.816 10.040 1.00 92.19 173 GLU A C 1
ATOM 1372 O O . GLU A 1 173 ? 7.097 4.779 10.577 1.00 92.19 173 GLU A O 1
ATOM 1377 N N . ARG A 1 174 ? 9.170 3.974 10.429 1.00 91.50 174 ARG A N 1
ATOM 1378 C CA . ARG A 1 174 ? 8.958 2.983 11.499 1.00 91.50 174 ARG A CA 1
ATOM 1379 C C . ARG A 1 174 ? 8.608 3.637 12.832 1.00 91.50 174 ARG A C 1
ATOM 1381 O O . ARG A 1 174 ? 7.693 3.170 13.514 1.00 91.50 174 ARG A O 1
ATOM 1388 N N . LYS A 1 175 ? 9.282 4.732 13.196 1.00 93.94 175 LYS A N 1
ATOM 1389 C CA . LYS A 1 175 ? 8.993 5.485 14.425 1.00 93.94 175 LYS A CA 1
ATOM 1390 C C . LYS A 1 175 ? 7.568 6.032 14.411 1.00 93.94 175 LYS A C 1
ATOM 1392 O O . LYS A 1 175 ? 6.775 5.712 15.294 1.00 93.94 175 LYS A O 1
ATOM 1397 N N . ARG A 1 176 ? 7.207 6.771 13.361 1.00 92.50 176 ARG A N 1
ATOM 1398 C CA . ARG A 1 176 ? 5.851 7.305 13.172 1.00 92.50 176 ARG A CA 1
ATOM 1399 C C . ARG A 1 176 ? 4.796 6.188 13.167 1.00 92.50 176 ARG A C 1
ATOM 1401 O O . ARG A 1 176 ? 3.653 6.410 13.569 1.00 92.50 176 ARG A O 1
ATOM 1408 N N . SER A 1 177 ? 5.138 5.006 12.645 1.00 90.88 177 SER A N 1
ATOM 1409 C CA . SER A 1 177 ? 4.234 3.848 12.573 1.00 90.88 177 SER A CA 1
ATOM 1410 C C . SER A 1 177 ? 3.943 3.309 13.966 1.00 90.88 177 SER A C 1
ATOM 1412 O O . SER A 1 177 ? 2.781 3.127 14.325 1.00 90.88 177 SER A O 1
ATOM 1414 N N . ARG A 1 178 ? 4.991 3.145 14.782 1.00 92.12 178 ARG A N 1
ATOM 1415 C CA . ARG A 1 178 ? 4.879 2.752 16.190 1.00 92.12 178 ARG A CA 1
ATOM 1416 C C . ARG A 1 178 ? 3.997 3.718 16.977 1.00 92.12 178 ARG A C 1
ATOM 1418 O O . ARG A 1 178 ? 3.037 3.280 17.593 1.00 92.12 178 ARG A O 1
ATOM 1425 N N . GLU A 1 179 ? 4.236 5.022 16.850 1.00 94.38 179 GLU A N 1
ATOM 1426 C CA . GLU A 1 179 ? 3.424 6.047 17.523 1.00 94.38 179 GLU A CA 1
ATOM 1427 C C . GLU A 1 179 ? 1.932 5.963 17.154 1.00 94.38 179 GLU A C 1
ATOM 1429 O O . GLU A 1 179 ? 1.058 6.242 17.976 1.00 94.38 179 GLU A O 1
ATOM 1434 N N . SER A 1 180 ? 1.620 5.587 15.911 1.00 92.56 180 SER A N 1
ATOM 1435 C CA . SER A 1 180 ? 0.235 5.417 15.457 1.00 92.56 180 SER A CA 1
ATOM 1436 C C . SER A 1 180 ? -0.408 4.179 16.081 1.00 92.56 180 SER A C 1
ATOM 1438 O O . SER A 1 180 ? -1.533 4.261 16.577 1.00 92.56 180 SER A O 1
ATOM 1440 N N . LEU A 1 181 ? 0.326 3.066 16.136 1.00 91.50 181 LEU A N 1
ATOM 1441 C CA . LEU A 1 181 ? -0.119 1.834 16.788 1.00 91.50 181 LEU A CA 1
ATOM 1442 C C . LEU A 1 181 ? -0.326 2.025 18.295 1.00 91.50 181 LEU A C 1
ATOM 1444 O O . LEU A 1 181 ? -1.349 1.591 18.818 1.00 91.50 181 LEU A O 1
ATOM 1448 N N . ASP A 1 182 ? 0.564 2.748 18.975 1.00 93.69 182 ASP A N 1
ATOM 1449 C CA . ASP A 1 182 ? 0.435 3.047 20.406 1.00 93.69 182 ASP A CA 1
ATOM 1450 C C . ASP A 1 182 ? -0.839 3.856 20.694 1.00 93.69 182 ASP A C 1
ATOM 1452 O O . ASP A 1 182 ? -1.608 3.540 21.608 1.00 93.69 182 ASP A O 1
ATOM 1456 N N . LYS A 1 183 ? -1.137 4.858 19.852 1.00 93.38 183 LYS A N 1
ATOM 1457 C CA . LYS A 1 183 ? -2.394 5.622 19.933 1.00 93.38 183 LYS A CA 1
ATOM 1458 C C . LYS A 1 183 ? -3.615 4.723 19.750 1.00 93.38 183 LYS A C 1
ATOM 1460 O O . LYS A 1 183 ? -4.641 4.953 20.393 1.00 93.38 183 LYS A O 1
ATOM 1465 N N . GLN A 1 184 ? -3.544 3.718 18.881 1.00 92.38 184 GLN A N 1
ATOM 1466 C CA . GLN A 1 184 ? -4.645 2.775 18.694 1.00 92.38 184 GLN A CA 1
ATOM 1467 C C . GLN A 1 184 ? -4.800 1.805 19.847 1.00 92.38 184 GLN A C 1
ATOM 1469 O O . GLN A 1 184 ? -5.922 1.621 20.311 1.00 92.38 184 GLN A O 1
ATOM 1474 N N . ALA A 1 185 ? -3.703 1.249 20.352 1.00 93.38 185 ALA A N 1
ATOM 1475 C CA . ALA A 1 185 ? -3.714 0.400 21.532 1.00 93.38 185 ALA A CA 1
ATOM 1476 C C . ALA A 1 185 ? -4.356 1.138 22.717 1.00 93.38 185 ALA A C 1
ATOM 1478 O O . ALA A 1 185 ? -5.251 0.602 23.369 1.00 93.38 185 ALA A O 1
ATOM 1479 N N . ALA A 1 186 ? -4.004 2.412 22.920 1.00 94.25 186 ALA A N 1
ATOM 1480 C CA . ALA A 1 186 ? -4.623 3.255 23.938 1.00 94.25 186 ALA A CA 1
ATOM 1481 C C . ALA A 1 186 ? -6.137 3.443 23.716 1.00 94.25 186 ALA A C 1
ATOM 1483 O O . ALA A 1 186 ? -6.921 3.328 24.662 1.00 94.25 186 ALA A O 1
ATOM 1484 N N . LYS A 1 187 ? -6.580 3.689 22.472 1.00 93.62 187 LYS A N 1
ATOM 1485 C CA . LYS A 1 187 ? -8.014 3.784 22.132 1.00 93.62 187 LYS A CA 1
ATOM 1486 C C . LYS A 1 187 ? -8.749 2.470 22.390 1.00 93.62 187 LYS A C 1
ATOM 1488 O O . LYS A 1 187 ? -9.822 2.489 22.989 1.00 93.62 187 LYS A O 1
ATOM 1493 N N . MET A 1 188 ? -8.178 1.345 21.964 1.00 92.62 188 MET A N 1
ATOM 1494 C CA . MET A 1 188 ? -8.758 0.017 22.161 1.00 92.62 188 MET A CA 1
ATOM 1495 C C . MET A 1 188 ? -8.870 -0.329 23.642 1.00 92.62 188 MET A C 1
ATOM 1497 O O . MET A 1 188 ? -9.922 -0.789 24.076 1.00 92.62 188 MET A O 1
ATOM 1501 N N . LEU A 1 189 ? -7.834 -0.040 24.433 1.00 92.50 189 LEU A N 1
ATOM 1502 C CA . LEU A 1 189 ? -7.851 -0.246 25.878 1.00 92.50 189 LEU A CA 1
ATOM 1503 C C . LEU A 1 189 ? -8.943 0.598 26.545 1.00 92.50 189 LEU A C 1
ATOM 1505 O O . LEU A 1 189 ? -9.712 0.086 27.356 1.00 92.50 189 LEU A O 1
ATOM 1509 N N . LYS A 1 190 ? -9.065 1.875 26.163 1.00 93.06 190 LYS A N 1
ATOM 1510 C CA . LYS A 1 190 ? -10.117 2.763 26.672 1.00 93.06 190 LYS A CA 1
ATOM 1511 C C . LYS A 1 190 ? -11.516 2.233 26.344 1.00 93.06 190 LYS A C 1
ATOM 1513 O O . LYS A 1 190 ? -12.353 2.164 27.238 1.00 93.06 190 LYS A O 1
ATOM 1518 N N . LEU A 1 191 ? -11.755 1.833 25.094 1.00 90.88 191 LEU A N 1
ATOM 1519 C CA . LEU A 1 191 ? -13.032 1.258 24.654 1.00 90.88 191 LEU A CA 1
ATOM 1520 C C . LEU A 1 191 ? -13.346 -0.060 25.370 1.00 90.88 191 LEU A C 1
ATOM 1522 O O . LEU A 1 191 ? -14.476 -0.269 25.801 1.00 90.88 191 LEU A O 1
ATOM 1526 N N . SER A 1 192 ? -12.350 -0.933 25.533 1.00 89.50 192 SER A N 1
ATOM 1527 C CA . SER A 1 192 ? -12.495 -2.197 26.256 1.00 89.50 192 SER A CA 1
ATOM 1528 C C . SER A 1 192 ? -12.884 -1.956 27.710 1.00 89.50 192 SER A C 1
ATOM 1530 O O . SER A 1 192 ? -13.864 -2.521 28.181 1.00 89.50 192 SER A O 1
ATOM 1532 N N . ASN A 1 193 ? -12.171 -1.067 28.403 1.00 88.44 193 ASN A N 1
ATOM 1533 C CA . ASN A 1 193 ? -12.453 -0.742 29.800 1.00 88.44 193 ASN A CA 1
ATOM 1534 C C . ASN A 1 193 ? -13.824 -0.072 29.981 1.00 88.44 193 ASN A C 1
ATOM 1536 O O . ASN A 1 193 ? -14.464 -0.271 31.006 1.00 88.44 193 ASN A O 1
ATOM 1540 N N . GLN A 1 194 ? -14.292 0.700 28.995 1.00 88.31 194 GLN A N 1
ATOM 1541 C CA . GLN A 1 194 ? -15.651 1.252 28.995 1.00 88.31 194 GLN A CA 1
ATOM 1542 C C . GLN A 1 194 ? -16.716 0.171 28.791 1.00 88.31 194 GLN A C 1
ATOM 1544 O O . GLN A 1 194 ? -17.739 0.179 29.469 1.00 88.31 194 GLN A O 1
ATOM 1549 N N . LYS A 1 195 ? -16.492 -0.754 27.850 1.00 88.00 195 LYS A N 1
ATOM 1550 C CA . LYS A 1 195 ? -17.436 -1.834 27.536 1.00 88.00 195 LYS A CA 1
ATOM 1551 C C . LYS A 1 195 ? -17.516 -2.874 28.654 1.00 88.00 195 LYS A C 1
ATOM 1553 O O . LYS A 1 195 ? -18.582 -3.428 28.902 1.00 88.00 195 LYS A O 1
ATOM 1558 N N . PHE A 1 196 ? -16.392 -3.139 29.307 1.00 82.56 196 PHE A N 1
ATOM 1559 C CA . PHE A 1 196 ? -16.241 -4.164 30.328 1.00 82.56 196 PHE A CA 1
ATOM 1560 C C . PHE A 1 196 ? -15.768 -3.533 31.640 1.00 82.56 196 PHE A C 1
ATOM 1562 O O . PHE A 1 196 ? -14.644 -3.767 32.087 1.00 82.56 196 PHE A O 1
ATOM 1569 N N . ASP A 1 197 ? -16.631 -2.722 32.260 1.00 79.69 197 ASP A N 1
ATOM 1570 C CA . ASP A 1 197 ? -16.359 -2.205 33.602 1.00 79.69 197 ASP A CA 1
ATOM 1571 C C . ASP A 1 197 ? -16.183 -3.375 34.585 1.00 79.69 197 ASP A C 1
ATOM 1573 O O . ASP A 1 197 ? -16.922 -4.364 34.584 1.00 79.69 197 ASP A O 1
ATOM 1577 N N . ARG A 1 198 ? -15.188 -3.236 35.458 1.00 71.62 198 ARG A N 1
ATOM 1578 C CA . ARG A 1 198 ? -14.826 -4.183 36.506 1.00 71.62 198 ARG A CA 1
ATOM 1579 C C . ARG A 1 198 ? -16.015 -4.509 37.412 1.00 71.62 198 ARG A C 1
ATOM 1581 O O . ARG A 1 198 ? -16.136 -5.656 37.833 1.00 71.62 198 ARG A O 1
ATOM 1588 N N . LYS A 1 199 ? -16.907 -3.546 37.686 1.00 70.12 199 LYS A N 1
ATOM 1589 C CA . LYS A 1 199 ? -18.146 -3.799 38.450 1.00 70.12 199 LYS A CA 1
ATOM 1590 C C . LYS A 1 199 ? -19.099 -4.737 37.711 1.00 70.12 199 LYS A C 1
ATOM 1592 O O . LYS A 1 199 ? -19.577 -5.697 38.308 1.00 70.12 199 LYS A O 1
ATOM 1597 N N . THR A 1 200 ? -19.320 -4.501 36.420 1.00 68.06 200 THR A N 1
ATOM 1598 C CA . THR A 1 200 ? -20.181 -5.335 35.569 1.00 68.06 200 THR A CA 1
ATOM 1599 C C . THR A 1 200 ? -19.620 -6.749 35.423 1.00 68.06 200 THR A C 1
ATOM 1601 O O . THR A 1 200 ? -20.360 -7.725 35.523 1.00 68.06 200 THR A O 1
ATOM 1604 N N . LEU A 1 201 ? -18.298 -6.876 35.265 1.00 66.69 201 LEU A N 1
ATOM 1605 C CA . LEU A 1 201 ? -17.624 -8.174 35.225 1.00 66.69 201 LEU A CA 1
ATOM 1606 C C . LEU A 1 201 ? -17.767 -8.931 36.554 1.00 66.69 201 LEU A C 1
ATOM 1608 O O . LEU A 1 201 ? -18.142 -10.100 36.546 1.00 66.69 201 LEU A O 1
ATOM 1612 N N . LEU A 1 202 ? -17.541 -8.270 37.694 1.00 66.38 202 LEU A N 1
ATOM 1613 C CA . LEU A 1 202 ? -17.679 -8.886 39.020 1.00 66.38 202 LEU A CA 1
ATOM 1614 C C . LEU A 1 202 ? -19.115 -9.334 39.327 1.00 66.38 202 LEU A C 1
ATOM 1616 O O . LEU A 1 202 ? -19.291 -10.371 39.961 1.00 66.38 202 LEU A O 1
ATOM 1620 N N . MET A 1 203 ? -20.131 -8.593 38.871 1.00 65.31 203 MET A N 1
ATOM 1621 C CA . MET A 1 203 ? -21.530 -9.033 38.964 1.00 65.31 203 MET A CA 1
ATOM 1622 C C . MET A 1 203 ? -21.776 -10.283 38.110 1.00 65.31 203 MET A C 1
ATOM 1624 O O . MET A 1 203 ? -22.268 -11.279 38.626 1.00 65.31 203 MET A O 1
ATOM 1628 N N . SER A 1 204 ? -21.314 -10.294 36.855 1.00 62.50 204 SER A N 1
ATOM 1629 C CA . SER A 1 204 ? -21.513 -11.437 35.949 1.00 62.50 204 SER A CA 1
ATOM 1630 C C . SER A 1 204 ? -20.828 -12.740 36.388 1.00 62.50 204 SER A C 1
ATOM 1632 O O . SER A 1 204 ? -21.274 -13.821 36.011 1.00 62.50 204 SER A O 1
ATOM 1634 N N . VAL A 1 205 ? -19.742 -12.653 37.166 1.00 65.69 205 VAL A N 1
ATOM 1635 C CA . VAL A 1 205 ? -19.058 -13.827 37.733 1.00 65.69 205 VAL A CA 1
ATOM 1636 C C . VAL A 1 205 ? -19.820 -14.354 38.949 1.00 65.69 205 VAL A C 1
ATOM 1638 O O . VAL A 1 205 ? -20.050 -15.556 39.040 1.00 65.69 205 VAL A O 1
ATOM 1641 N N . LYS A 1 206 ? -20.298 -13.466 39.830 1.00 61.81 206 LYS A N 1
ATOM 1642 C CA . LYS A 1 206 ? -21.108 -13.853 40.997 1.00 61.81 206 LYS A CA 1
ATOM 1643 C C . LYS A 1 206 ? -22.432 -14.508 40.613 1.00 61.81 206 LYS A C 1
ATOM 1645 O O . LYS A 1 206 ? -22.867 -15.429 41.296 1.00 61.81 206 LYS A O 1
ATOM 1650 N N . ASP A 1 207 ? -23.047 -14.081 39.515 1.00 58.78 207 ASP A N 1
ATOM 1651 C CA . ASP A 1 207 ? -24.291 -14.685 39.024 1.00 58.78 207 ASP A CA 1
ATOM 1652 C C . ASP A 1 207 ? -24.083 -16.113 38.480 1.00 58.78 207 ASP A C 1
ATOM 1654 O O . ASP A 1 207 ? -25.033 -16.886 38.414 1.00 58.78 207 ASP A O 1
ATOM 1658 N N . ARG A 1 208 ? -22.846 -16.498 38.124 1.00 58.44 208 ARG A N 1
ATOM 1659 C CA . ARG A 1 208 ? -22.501 -17.868 37.692 1.00 58.44 208 ARG A CA 1
ATOM 1660 C C . ARG A 1 208 ? -22.079 -18.794 38.829 1.00 58.44 208 ARG A C 1
ATOM 1662 O O . ARG A 1 208 ? -22.141 -20.000 38.649 1.00 58.44 208 ARG A O 1
ATOM 1669 N N . GLU A 1 209 ? -21.633 -18.252 39.958 1.00 58.47 209 GLU A N 1
ATOM 1670 C CA . GLU A 1 209 ? -21.252 -19.038 41.142 1.00 58.47 209 GLU A CA 1
ATOM 1671 C C . GLU A 1 209 ? -22.456 -19.381 42.043 1.00 58.47 209 GLU A C 1
ATOM 1673 O O . GLU A 1 209 ? -22.319 -20.173 42.969 1.00 58.47 209 GLU A O 1
ATOM 1678 N N . ASN A 1 210 ? -23.632 -18.799 41.773 1.00 56.69 210 ASN A N 1
ATOM 1679 C CA . ASN A 1 210 ? -24.883 -19.040 42.507 1.00 56.69 210 ASN A CA 1
ATOM 1680 C C . ASN A 1 210 ? -25.908 -19.899 41.727 1.00 56.69 210 ASN A C 1
ATOM 1682 O O . ASN A 1 210 ? -27.094 -19.886 42.060 1.00 56.69 210 ASN A O 1
ATOM 1686 N N . LEU A 1 211 ? -25.460 -20.626 40.698 1.00 48.59 211 LEU A N 1
ATOM 1687 C CA . LEU A 1 211 ? -26.214 -21.611 39.906 1.00 48.59 211 LEU A CA 1
ATOM 1688 C C . LEU A 1 211 ? -25.543 -22.981 40.036 1.00 48.59 211 LEU A C 1
ATOM 1690 O O . LEU A 1 211 ? -26.290 -23.980 40.124 1.00 48.59 211 LEU A O 1
#

pLDDT: mean 71.9, std 21.83, range [23.72, 95.31]

Radius of gyration: 33.81 Å; chains: 1; bounding box: 85×86×70 Å

Foldseek 3Di:
DDPVVVVVVVVVVVVVVVVPDDPPPPVDDDPVRVVVVVVVVVVCQQQPQDLQQRGHPVCLQFLDHDQDPPVSVPDDPVLVVVDDDPVSVVVVVCVLVPPDDDDDDDDDDDDDDDDDDDDDDDDDDDDDDDPDDPPPVPQQAQPPPRDGDDPSQDQPPNSHGPVVVRVVSNVVSNVSRVVSNVVVVVVVVVVCCVVDPPVNVVVVVVVVVVD

Organism: Popillia japonica (NCBI:txid7064)

Sequence (211 aa):
MDYDEMRRRFTETINVVIETKRDDNKSFLNANEYGNRIAEVKEAKILLSTPGIGRSPYEAMFGCRVKIGLASACVPHDEINRLVTEEDVEHLLKEMEGESNDLEKPNLHIEIEESRVELEVDNVTVDAGQLTEYRCENRIVCGQCSTVLLFGENVNNDGKCLKCERQENIVNERKRSRESLDKQAAKMLKLSNQKFDRKTLLMSVKDRENL